Protein AF-A0A938J6S3-F1 (afdb_monomer_lite)

Sequence (293 aa):
MHPKPSPRGLTMLDIAVGSYGEVPEHPVHRSMAPRGADVAPDTVDMGYILNAKTDVWSDNVVELYEEAVARQWSATRDIPWGELQELPDDVEHAMCQLCTVLTEVEMIAADLPAKWMWRMSHDFIEAKMFLCMQIMDEARHAEVFRKRALSNGGGLLISRTAPTDVEKRILRMCMQDEARHVAYGTMHLRYAIEKDPDVAEEIHEALDHGESVLIDFGSAPDISSALAMLLPGGADDIEKKGFPLAQKLSKKQLTSYLARCERAGISRPERTTIPLDLLGIDPESIRPAGVAT

Secondary structure (DSSP, 8-state):
-----BTTBS-HHHH--GGGT---SS-S--SSPPTTSPPPTTPPP---SB-SGGGT--TTHHHHHHHHHHT---TTTTS-GGGPPP--HHHHHHHHHHHHHHHHHHHHHHHHHHHHHTTB-GGGHHHHHHHHHHHHHHHHHHHHHHHHHHHTS----SS-----TTHHHHHHHHHHHHHHHHHHHHHHHHHHHHH-TTHHHHHHHHHHHHHHHHHHHHH-HHHHHHHHHHTTTSSTTIIIIIHHHHHHHHHHHHHHHHHHHHHTT---TTT--S-HHHHT--GGGTS-TT---

Radius of gyration: 22.88 Å; chains: 1; bounding box: 63×42×70 Å

Foldseek 3Di:
DDFDADVLGGAPVSPLDDQLVDLDQFDPAQAPDARPDDDDPPGDRPQADQGGCLSQDDPCLRVLLSVLVVPDDDLVPPDPLVPDDADPLQQLLQLLQALLALLVVLVVQLVVLVVNLVNHGNSPVSSSSSNVSSNVVSVSSSVNSQCSSPSNPSHRDHHDDHADVVVVVVVVVVVVVVVVVLVRVLQSLLSSCVVPVVCLVVVVVVVQVVLVVLCCVLVPCRHQLSQLQHQVPHPPCSVPGRNVVSLVVSLVVVVVVQVSCVSSVRHCLQPHPDPVVSNVHDNVVVDPPPDDD

pLDDT: mean 81.02, std 12.66, range [35.5, 95.25]

Structure (mmCIF, N/CA/C/O backbone):
data_AF-A0A938J6S3-F1
#
_entry.id   AF-A0A938J6S3-F1
#
loop_
_atom_site.group_PDB
_atom_site.id
_atom_site.type_symbol
_atom_site.label_atom_id
_atom_site.label_alt_id
_atom_site.label_comp_id
_atom_site.label_asym_id
_atom_site.label_entity_id
_atom_site.label_seq_id
_atom_site.pdbx_PDB_ins_code
_atom_site.Cartn_x
_atom_site.Cartn_y
_atom_site.Cartn_z
_atom_site.occupancy
_atom_site.B_iso_or_equiv
_atom_site.auth_seq_id
_atom_site.auth_comp_id
_atom_site.auth_asym_id
_atom_site.auth_atom_id
_atom_site.pdbx_PDB_model_num
ATOM 1 N N . MET A 1 1 ? 9.228 -16.979 -29.818 1.00 77.56 1 MET A N 1
ATOM 2 C CA . MET A 1 1 ? 8.863 -18.286 -29.210 1.00 77.56 1 MET A CA 1
ATOM 3 C C . MET A 1 1 ? 7.348 -18.296 -29.016 1.00 77.56 1 MET A C 1
ATOM 5 O O . MET A 1 1 ? 6.796 -17.209 -28.941 1.00 77.56 1 MET A O 1
ATOM 9 N N . HIS A 1 2 ? 6.667 -19.445 -28.960 1.00 85.69 2 HIS A N 1
ATOM 10 C CA . HIS A 1 2 ? 5.233 -19.469 -28.627 1.00 85.69 2 HIS A CA 1
ATOM 11 C C . HIS A 1 2 ? 5.035 -19.683 -27.116 1.00 85.69 2 HIS A C 1
ATOM 13 O O . HIS A 1 2 ? 5.516 -20.706 -26.617 1.00 85.69 2 HIS A O 1
ATOM 19 N N . PRO A 1 3 ? 4.329 -18.774 -26.414 1.00 90.19 3 PRO A N 1
ATOM 20 C CA . PRO A 1 3 ? 3.855 -18.986 -25.046 1.00 90.19 3 PRO A CA 1
ATOM 21 C C . PRO A 1 3 ? 3.061 -20.287 -24.893 1.00 90.19 3 PRO A C 1
ATOM 23 O O . PRO A 1 3 ? 2.428 -20.757 -25.843 1.00 90.19 3 PRO A O 1
ATOM 26 N N . LYS A 1 4 ? 3.064 -20.860 -23.687 1.00 90.19 4 LYS A N 1
ATOM 27 C CA . LYS A 1 4 ? 2.279 -22.054 -23.344 1.00 90.19 4 LYS A CA 1
ATOM 28 C C . LYS A 1 4 ? 1.596 -21.845 -21.991 1.00 90.19 4 LYS A C 1
ATOM 30 O O . LYS A 1 4 ? 2.307 -21.547 -21.041 1.00 90.19 4 LYS A O 1
ATOM 35 N N . PRO A 1 5 ? 0.270 -22.037 -21.876 1.00 90.44 5 PRO A N 1
ATOM 36 C CA . PRO A 1 5 ? -0.406 -21.968 -20.586 1.00 90.44 5 PRO A CA 1
ATOM 37 C C . PRO A 1 5 ? 0.137 -23.002 -19.594 1.00 90.44 5 PRO A C 1
ATOM 39 O O . PRO A 1 5 ? 0.345 -24.169 -19.939 1.00 90.44 5 PRO A O 1
ATOM 42 N N . SER A 1 6 ? 0.309 -22.570 -18.351 1.00 87.75 6 SER A N 1
ATOM 43 C CA . SER A 1 6 ? 0.599 -23.411 -17.192 1.00 87.75 6 SER A CA 1
ATOM 44 C C . SER A 1 6 ? -0.704 -23.938 -16.550 1.00 87.75 6 SER A C 1
ATOM 46 O O . SER A 1 6 ? -1.802 -23.531 -16.940 1.00 87.75 6 SER A O 1
ATOM 48 N N . PRO A 1 7 ? -0.643 -24.791 -15.505 1.00 89.00 7 PRO A N 1
ATOM 49 C CA . PRO A 1 7 ? -1.821 -25.144 -14.704 1.00 89.00 7 PRO A CA 1
ATOM 50 C C . PRO A 1 7 ? -2.502 -23.956 -13.998 1.00 89.00 7 PRO A C 1
ATOM 52 O O . PRO A 1 7 ? -3.600 -24.124 -13.475 1.00 89.00 7 PRO A O 1
ATOM 55 N N . ARG A 1 8 ? -1.873 -22.768 -13.977 1.00 85.69 8 ARG A N 1
ATOM 56 C CA . ARG A 1 8 ? -2.456 -21.509 -13.477 1.00 85.69 8 ARG A CA 1
ATOM 57 C C . ARG A 1 8 ? -3.155 -20.687 -14.573 1.00 85.69 8 ARG A C 1
ATOM 59 O O . ARG A 1 8 ? -3.677 -19.620 -14.282 1.00 85.69 8 ARG A O 1
ATOM 66 N N . GLY A 1 9 ? -3.175 -21.171 -15.817 1.00 90.94 9 GLY A N 1
ATOM 67 C CA . GLY A 1 9 ? -3.585 -20.405 -16.996 1.00 90.94 9 GLY A CA 1
ATOM 68 C C . GLY A 1 9 ? -2.381 -19.860 -17.768 1.00 90.94 9 GLY A C 1
ATOM 69 O O . GLY A 1 9 ? -1.266 -20.356 -17.620 1.00 90.94 9 GLY A O 1
ATOM 70 N N . LEU A 1 10 ? -2.616 -18.865 -18.626 1.00 93.62 10 LEU A N 1
ATOM 71 C CA . LEU A 1 10 ? -1.563 -18.147 -19.347 1.00 93.62 10 LEU A CA 1
ATOM 72 C C . LEU A 1 10 ? -1.219 -16.870 -18.570 1.00 93.62 10 LEU A C 1
ATOM 74 O O . LEU A 1 10 ? -2.001 -15.924 -18.584 1.00 93.62 10 LEU A O 1
ATOM 78 N N . THR A 1 11 ? -0.082 -16.879 -17.881 1.00 93.44 11 THR A N 1
ATOM 79 C CA . THR A 1 11 ? 0.390 -15.780 -17.022 1.00 93.44 11 THR A CA 1
ATOM 80 C C . THR A 1 11 ? 1.254 -14.774 -17.788 1.00 93.44 11 THR A C 1
ATOM 82 O O . THR A 1 11 ? 1.757 -15.070 -18.876 1.00 93.44 11 THR A O 1
ATOM 85 N N . MET A 1 12 ? 1.501 -13.606 -17.190 1.00 92.88 12 MET A N 1
ATOM 86 C CA . MET A 1 12 ? 2.478 -12.616 -17.661 1.00 92.88 12 MET A CA 1
ATOM 87 C C . MET A 1 12 ? 3.881 -13.226 -17.829 1.00 92.88 12 MET A C 1
ATOM 89 O O . MET A 1 12 ? 4.576 -12.923 -18.798 1.00 92.88 12 MET A O 1
ATOM 93 N N . LEU A 1 13 ? 4.268 -14.154 -16.945 1.00 89.88 13 LEU A N 1
ATOM 94 C CA . LEU A 1 13 ? 5.519 -14.916 -17.051 1.00 89.88 13 LEU A CA 1
ATOM 95 C C . LEU A 1 13 ? 5.523 -15.877 -18.253 1.00 89.88 13 LEU A C 1
ATOM 97 O O . LEU A 1 13 ? 6.537 -15.995 -18.936 1.00 89.88 13 LEU A O 1
ATOM 101 N N . ASP A 1 14 ? 4.398 -16.535 -18.557 1.00 93.06 14 ASP A N 1
ATOM 102 C CA . ASP A 1 14 ? 4.304 -17.462 -19.698 1.00 93.06 14 ASP A CA 1
ATOM 103 C C . ASP A 1 14 ? 4.420 -16.734 -21.057 1.00 93.06 14 ASP A C 1
ATOM 105 O O . ASP A 1 14 ? 4.846 -17.343 -22.045 1.00 93.06 14 ASP A O 1
ATOM 109 N N . ILE A 1 15 ? 4.053 -15.444 -21.123 1.00 92.75 15 ILE A N 1
ATOM 110 C CA . ILE A 1 15 ? 4.168 -14.606 -22.333 1.00 92.75 15 ILE A CA 1
ATOM 111 C C . ILE A 1 15 ? 5.477 -13.806 -22.434 1.00 92.75 15 ILE A C 1
ATOM 113 O O . ILE A 1 15 ? 5.754 -13.265 -23.505 1.00 92.75 15 ILE A O 1
ATOM 117 N N . ALA A 1 16 ? 6.300 -13.757 -21.381 1.00 91.06 16 ALA A N 1
ATOM 118 C CA . ALA A 1 16 ? 7.567 -13.018 -21.316 1.00 91.06 16 ALA A CA 1
ATOM 119 C C . ALA A 1 16 ? 8.695 -13.671 -22.152 1.00 91.06 16 ALA A C 1
ATOM 121 O O . ALA A 1 16 ? 9.737 -14.070 -21.634 1.00 91.06 16 ALA A O 1
ATOM 122 N N . VAL A 1 17 ? 8.490 -13.814 -23.468 1.00 89.75 17 VAL A N 1
ATOM 123 C CA . VAL A 1 17 ? 9.385 -14.556 -24.373 1.00 89.75 17 VAL A CA 1
ATOM 124 C C . VAL A 1 17 ? 9.836 -13.742 -25.590 1.00 89.75 17 VAL A C 1
ATOM 126 O O . VAL A 1 17 ? 9.035 -13.132 -26.293 1.00 89.75 17 VAL A O 1
ATOM 129 N N . GLY A 1 18 ? 11.135 -13.804 -25.902 1.00 88.69 18 GLY A N 1
ATOM 130 C CA . GLY A 1 18 ? 11.749 -12.971 -26.945 1.00 88.69 18 GLY A CA 1
ATOM 131 C C . GLY A 1 18 ? 11.827 -11.498 -26.529 1.00 88.69 18 GLY A C 1
ATOM 132 O O . GLY A 1 18 ? 11.809 -11.199 -25.339 1.00 88.69 18 GLY A O 1
ATOM 133 N N . SER A 1 19 ? 11.852 -10.585 -27.502 1.00 85.69 19 SER A N 1
ATOM 134 C CA . SER A 1 19 ? 12.008 -9.136 -27.279 1.00 85.69 19 SER A CA 1
ATOM 135 C C . SER A 1 19 ? 10.952 -8.502 -26.363 1.00 85.69 19 SER A C 1
ATOM 137 O O . SER A 1 19 ? 11.224 -7.476 -25.753 1.00 85.69 19 SER A O 1
ATOM 139 N N . TYR A 1 20 ? 9.767 -9.104 -26.215 1.00 89.38 20 TYR A N 1
ATOM 140 C CA . TYR A 1 20 ? 8.777 -8.657 -25.228 1.00 89.38 20 TYR A CA 1
ATOM 141 C C . TYR A 1 20 ? 9.210 -8.946 -23.775 1.00 89.38 20 TYR A C 1
ATOM 143 O O . TYR A 1 20 ? 8.897 -8.170 -22.874 1.00 89.38 20 TYR A O 1
ATOM 151 N N . GLY A 1 21 ? 9.927 -10.048 -23.529 1.00 90.19 21 GLY A N 1
ATOM 152 C CA . GLY A 1 21 ? 10.429 -10.418 -22.198 1.00 90.19 21 GLY A CA 1
ATOM 153 C C . GLY A 1 21 ? 11.693 -9.661 -21.773 1.00 90.19 21 GLY A C 1
ATOM 154 O O . GLY A 1 21 ? 12.041 -9.656 -20.596 1.00 90.19 21 GLY A O 1
ATOM 155 N N . GLU A 1 22 ? 12.377 -9.004 -22.710 1.00 90.12 22 GLU A N 1
ATOM 156 C CA . GLU A 1 22 ? 13.579 -8.214 -22.440 1.00 90.12 22 GLU A CA 1
ATOM 157 C C . GLU A 1 22 ? 13.188 -6.809 -21.950 1.00 90.12 22 GLU A C 1
ATOM 159 O O . GLU A 1 22 ? 12.947 -5.896 -22.736 1.00 90.12 22 GLU A O 1
ATOM 164 N N . VAL A 1 23 ? 13.099 -6.639 -20.626 1.00 93.56 23 VAL A N 1
ATOM 165 C CA . VAL A 1 23 ? 12.811 -5.342 -19.986 1.00 93.56 23 VAL A CA 1
ATOM 166 C C . VAL A 1 23 ? 14.058 -4.443 -20.064 1.00 93.56 23 VAL A C 1
ATOM 168 O O . VAL A 1 23 ? 15.049 -4.758 -19.390 1.00 93.56 23 VAL A O 1
ATOM 171 N N . PRO A 1 24 ? 14.045 -3.344 -20.846 1.00 93.25 24 PRO A N 1
ATOM 172 C CA . PRO A 1 24 ? 15.234 -2.529 -21.095 1.00 93.25 24 PRO A CA 1
ATOM 173 C C . PRO A 1 24 ? 15.658 -1.744 -19.850 1.00 93.25 24 PRO A C 1
ATOM 175 O O . PRO A 1 24 ? 14.815 -1.209 -19.134 1.00 93.25 24 PRO A O 1
ATOM 178 N N . GLU A 1 25 ? 16.968 -1.606 -19.623 1.00 94.56 25 GLU A N 1
ATOM 179 C CA . GLU A 1 25 ? 17.494 -0.760 -18.536 1.00 94.56 25 GLU A CA 1
ATOM 180 C C . GLU A 1 25 ? 17.144 0.726 -18.750 1.00 94.56 25 GLU A C 1
ATOM 182 O O . GLU A 1 25 ? 16.801 1.425 -17.799 1.00 94.56 25 GLU A O 1
ATOM 187 N N . HIS A 1 26 ? 17.154 1.189 -20.008 1.00 94.12 26 HIS A N 1
ATOM 188 C CA . HIS A 1 26 ? 16.776 2.549 -20.406 1.00 94.12 26 HIS A CA 1
ATOM 189 C C . HIS A 1 26 ? 15.874 2.527 -21.660 1.00 94.12 26 HIS A C 1
ATOM 191 O O . HIS A 1 26 ? 16.378 2.396 -22.779 1.00 94.12 26 HIS A O 1
ATOM 197 N N . PRO A 1 27 ? 14.542 2.641 -21.500 1.00 91.25 27 PRO A N 1
ATOM 198 C CA . PRO A 1 27 ? 13.577 2.857 -22.580 1.00 91.25 27 PRO A CA 1
ATOM 199 C C . PRO A 1 27 ? 13.957 3.977 -23.558 1.00 91.25 27 PRO A C 1
ATOM 201 O O . PRO A 1 27 ? 14.051 5.147 -23.179 1.00 91.25 27 PRO A O 1
ATOM 204 N N . VAL A 1 28 ? 14.114 3.628 -24.839 1.00 86.94 28 VAL A N 1
ATOM 205 C CA . VAL A 1 28 ? 14.477 4.573 -25.916 1.00 86.94 28 VAL A CA 1
ATOM 206 C C . VAL A 1 28 ? 13.270 5.387 -26.398 1.00 86.94 28 VAL A C 1
ATOM 208 O O . VAL A 1 28 ? 13.405 6.563 -26.727 1.00 86.94 28 VAL A O 1
ATOM 211 N N . HIS A 1 29 ? 12.076 4.784 -26.429 1.00 85.50 29 HIS A N 1
ATOM 212 C CA . HIS A 1 29 ? 10.866 5.401 -26.977 1.00 85.50 29 HIS A CA 1
ATOM 213 C C . HIS A 1 29 ? 9.851 5.717 -25.879 1.00 85.50 29 HIS A C 1
ATOM 215 O O . HIS A 1 29 ? 8.995 4.900 -25.544 1.00 85.50 29 HIS A O 1
ATOM 221 N N . ARG A 1 30 ? 9.900 6.947 -25.357 1.00 87.62 30 ARG A N 1
ATOM 222 C CA . ARG A 1 30 ? 8.985 7.459 -24.324 1.00 87.62 30 ARG A CA 1
ATOM 223 C C . ARG A 1 30 ? 7.571 7.710 -24.863 1.00 87.62 30 ARG A C 1
ATOM 225 O O . ARG A 1 30 ? 7.110 8.842 -24.920 1.00 87.62 30 ARG A O 1
ATOM 232 N N . SER A 1 31 ? 6.872 6.662 -25.286 1.00 87.69 31 SER A N 1
ATOM 233 C CA . SER A 1 31 ? 5.593 6.757 -26.002 1.00 87.69 31 SER A CA 1
ATOM 234 C C . SER A 1 31 ? 4.459 5.963 -25.336 1.00 87.69 31 SER A C 1
ATOM 236 O O . SER A 1 31 ? 4.637 5.313 -24.306 1.00 87.69 31 SER A O 1
ATOM 238 N N . MET A 1 32 ? 3.254 6.031 -25.906 1.00 87.38 32 MET A N 1
ATOM 239 C CA . MET A 1 32 ? 2.134 5.151 -25.535 1.00 87.38 32 MET A CA 1
ATOM 240 C C . MET A 1 32 ? 2.244 3.738 -26.148 1.00 87.38 32 MET A C 1
ATOM 242 O O . MET A 1 32 ? 1.331 2.934 -25.965 1.00 87.38 32 MET A O 1
ATOM 246 N N . ALA A 1 33 ? 3.305 3.427 -26.905 1.00 89.00 33 ALA A N 1
ATOM 247 C CA . ALA A 1 33 ? 3.480 2.107 -27.505 1.00 89.00 33 ALA A CA 1
ATOM 248 C C . ALA A 1 33 ? 3.721 1.027 -26.425 1.00 89.00 33 ALA A C 1
ATOM 250 O O . ALA A 1 33 ? 4.437 1.291 -25.456 1.00 89.00 33 ALA A O 1
ATOM 251 N N . PRO A 1 34 ? 3.160 -0.189 -26.569 1.00 89.50 34 PRO A N 1
ATOM 252 C CA . PRO A 1 34 ? 3.496 -1.316 -25.700 1.00 89.50 34 PRO A CA 1
ATOM 253 C C . PRO A 1 34 ? 4.944 -1.777 -25.912 1.00 89.50 34 PRO A C 1
ATOM 255 O O . PRO A 1 34 ? 5.439 -1.735 -27.043 1.00 89.50 34 PRO A O 1
ATOM 258 N N . ARG A 1 35 ? 5.590 -2.310 -24.863 1.00 91.31 35 ARG A N 1
ATOM 259 C CA . ARG A 1 35 ? 6.914 -2.943 -24.991 1.00 91.31 35 ARG A CA 1
ATOM 260 C C . ARG A 1 35 ? 6.902 -4.007 -26.089 1.00 91.31 35 ARG A C 1
ATOM 262 O O . ARG A 1 35 ? 5.988 -4.828 -26.153 1.00 91.31 35 ARG A O 1
ATOM 269 N N . GLY A 1 36 ? 7.925 -4.009 -26.940 1.00 88.56 36 GLY A N 1
ATOM 270 C CA . GLY A 1 36 ? 8.075 -4.989 -28.021 1.00 88.56 36 GLY A CA 1
ATOM 271 C C . GLY A 1 36 ? 7.153 -4.792 -29.235 1.00 88.56 36 GLY A C 1
ATOM 272 O O . GLY A 1 36 ? 7.134 -5.665 -30.100 1.00 88.56 36 GLY A O 1
ATOM 273 N N . ALA A 1 37 ? 6.409 -3.684 -29.323 1.00 90.25 37 ALA A N 1
ATOM 274 C CA . ALA A 1 37 ? 5.714 -3.279 -30.547 1.00 90.25 37 ALA A CA 1
ATOM 275 C C . ALA A 1 37 ? 6.652 -2.533 -31.518 1.00 90.25 37 ALA A C 1
ATOM 277 O O . ALA A 1 37 ? 7.597 -1.867 -31.094 1.00 90.25 37 ALA A O 1
ATOM 278 N N . ASP A 1 38 ? 6.355 -2.587 -32.820 1.00 90.00 38 ASP A N 1
ATOM 279 C CA . ASP A 1 38 ? 7.028 -1.755 -33.824 1.00 90.00 38 ASP A CA 1
ATOM 280 C C . ASP A 1 38 ? 6.627 -0.277 -33.641 1.00 90.00 38 ASP A C 1
ATOM 282 O O . ASP A 1 38 ? 5.456 0.085 -33.785 1.00 90.00 38 ASP A O 1
ATOM 286 N N . VAL A 1 39 ? 7.597 0.587 -33.324 1.00 88.31 39 VAL A N 1
ATOM 287 C CA . VAL A 1 39 ? 7.379 2.027 -33.099 1.00 88.31 39 VAL A CA 1
ATOM 288 C C . VAL A 1 39 ? 7.636 2.808 -34.391 1.00 88.31 39 VAL A C 1
ATOM 290 O O . VAL A 1 39 ? 8.695 2.681 -35.005 1.00 88.31 39 VAL A O 1
ATOM 293 N N . ALA A 1 40 ? 6.682 3.645 -34.809 1.00 89.88 40 ALA A N 1
ATOM 294 C CA . ALA A 1 40 ? 6.835 4.473 -36.005 1.00 89.88 40 ALA A CA 1
ATOM 295 C C . ALA A 1 40 ? 7.859 5.611 -35.768 1.00 89.88 40 ALA A C 1
ATOM 297 O O . ALA A 1 40 ? 7.836 6.207 -34.687 1.00 89.88 40 ALA A O 1
ATOM 298 N N . PRO A 1 41 ? 8.736 5.965 -36.733 1.00 87.31 41 PRO A N 1
ATOM 299 C CA . PRO A 1 41 ? 9.787 6.975 -36.525 1.00 87.31 41 PRO A CA 1
ATOM 300 C C . PRO A 1 41 ? 9.296 8.394 -36.191 1.00 87.31 41 PRO A C 1
ATOM 302 O O . PRO A 1 41 ? 10.072 9.204 -35.694 1.00 87.31 41 PRO A O 1
ATOM 305 N N . ASP A 1 42 ? 8.030 8.699 -36.473 1.00 89.00 42 ASP A N 1
ATOM 306 C CA . ASP A 1 42 ? 7.333 9.954 -36.176 1.00 89.00 42 ASP A CA 1
ATOM 307 C C . ASP A 1 42 ? 6.514 9.911 -34.867 1.00 89.00 42 ASP A C 1
ATOM 309 O O . ASP A 1 42 ? 5.793 10.859 -34.549 1.00 89.00 42 ASP A O 1
ATOM 313 N N . THR A 1 43 ? 6.635 8.836 -34.077 1.00 87.94 43 THR A N 1
ATOM 314 C CA . THR A 1 43 ? 5.955 8.701 -32.778 1.00 87.94 43 THR A CA 1
ATOM 315 C C . THR A 1 43 ? 6.411 9.788 -31.801 1.00 87.94 43 THR A C 1
ATOM 317 O O . THR A 1 43 ? 7.598 9.940 -31.517 1.00 87.94 43 THR A O 1
ATOM 320 N N . VAL A 1 44 ? 5.445 10.521 -31.247 1.00 87.75 44 VAL A N 1
ATOM 321 C CA . VAL A 1 44 ? 5.673 11.639 -30.319 1.00 87.75 44 VAL A CA 1
ATOM 322 C C . VAL A 1 44 ? 6.208 11.144 -28.967 1.00 87.75 44 VAL A C 1
ATOM 324 O O . VAL A 1 44 ? 5.685 10.188 -28.389 1.00 87.75 44 VAL A O 1
ATOM 327 N N . ASP A 1 45 ? 7.223 11.837 -28.445 1.00 88.69 45 ASP A N 1
ATOM 328 C CA . ASP A 1 45 ? 7.710 11.684 -27.070 1.00 88.69 45 ASP A CA 1
ATOM 329 C C . ASP A 1 45 ? 6.698 12.301 -26.085 1.00 88.69 45 ASP A C 1
ATOM 331 O O . ASP A 1 45 ? 6.372 13.486 -26.157 1.00 88.69 45 ASP A O 1
ATOM 335 N N . MET A 1 46 ? 6.191 11.474 -25.172 1.00 88.44 46 MET A N 1
ATOM 336 C CA . MET A 1 46 ? 5.178 11.809 -24.167 1.00 88.44 46 MET A CA 1
ATOM 337 C C . MET A 1 46 ? 5.770 12.412 -22.882 1.00 88.44 46 MET A C 1
ATOM 339 O O . MET A 1 46 ? 5.021 12.784 -21.981 1.00 88.44 46 MET A O 1
ATOM 343 N N . GLY A 1 47 ? 7.098 12.512 -22.773 1.00 87.38 47 GLY A N 1
ATOM 344 C CA . GLY A 1 47 ? 7.782 13.209 -21.685 1.00 87.38 47 GLY A CA 1
ATOM 345 C C . GLY A 1 47 ? 7.879 12.444 -20.363 1.00 87.38 47 GLY A C 1
ATOM 346 O O . GLY A 1 47 ? 7.971 13.084 -19.316 1.00 87.38 47 GLY A O 1
ATOM 347 N N . TYR A 1 48 ? 7.867 11.104 -20.372 1.00 90.38 48 TYR A N 1
ATOM 348 C CA . TYR A 1 48 ? 8.057 10.314 -19.144 1.00 90.38 48 TYR A CA 1
ATOM 349 C C . TYR A 1 48 ? 9.388 10.640 -18.460 1.00 90.38 48 TYR A C 1
ATOM 351 O O . TYR A 1 48 ? 10.418 10.805 -19.124 1.00 90.38 48 TYR A O 1
ATOM 359 N N . ILE A 1 49 ? 9.350 10.721 -17.128 1.00 90.00 49 ILE A N 1
ATOM 360 C CA . ILE A 1 49 ? 10.505 11.083 -16.294 1.00 90.00 49 ILE A CA 1
ATOM 361 C C . ILE A 1 49 ? 11.015 9.917 -15.443 1.00 90.00 49 ILE A C 1
ATOM 363 O O . ILE A 1 49 ? 12.186 9.919 -15.097 1.00 90.00 49 ILE A O 1
ATOM 367 N N . LEU A 1 50 ? 10.176 8.910 -15.165 1.00 91.12 50 LEU A N 1
ATOM 368 C CA . LEU A 1 50 ? 10.613 7.627 -14.607 1.00 91.12 50 LEU A CA 1
ATOM 369 C C . LEU A 1 50 ? 10.887 6.695 -15.797 1.00 91.12 50 LEU A C 1
ATOM 371 O O . LEU A 1 50 ? 9.969 6.090 -16.368 1.00 91.12 50 LEU A O 1
ATOM 375 N N . ASN A 1 51 ? 12.135 6.718 -16.263 1.00 93.12 51 ASN A N 1
ATOM 376 C CA . ASN A 1 51 ? 12.552 6.200 -17.569 1.00 93.12 51 ASN A CA 1
ATOM 377 C C . ASN A 1 51 ? 13.924 5.498 -17.536 1.00 93.12 51 ASN A C 1
ATOM 379 O O . ASN A 1 51 ? 14.561 5.310 -18.573 1.00 93.12 51 ASN A O 1
ATOM 383 N N . ALA A 1 52 ? 14.367 5.067 -16.362 1.00 93.69 52 ALA A N 1
ATOM 384 C CA . ALA A 1 52 ? 15.316 3.982 -16.201 1.00 93.69 52 ALA A CA 1
ATOM 385 C C . ALA A 1 52 ? 14.701 2.887 -15.316 1.00 93.69 52 ALA A C 1
ATOM 387 O O . ALA A 1 52 ? 13.776 3.110 -14.535 1.00 93.69 52 ALA A O 1
ATOM 388 N N . LYS A 1 53 ? 15.174 1.655 -15.485 1.00 93.38 53 LYS A N 1
ATOM 389 C CA . LYS A 1 53 ? 14.642 0.470 -14.795 1.00 93.38 53 LYS A CA 1
ATOM 390 C C . LYS A 1 53 ? 14.972 0.486 -13.301 1.00 93.38 53 LYS A C 1
ATOM 392 O O . LYS A 1 53 ? 14.182 0.011 -12.492 1.00 93.38 53 LYS A O 1
ATOM 397 N N . THR A 1 54 ? 16.090 1.118 -12.944 1.00 92.75 54 THR A N 1
ATOM 398 C CA . THR A 1 54 ? 16.453 1.541 -11.581 1.00 92.75 54 THR A CA 1
ATOM 399 C C . THR A 1 54 ? 15.311 2.232 -10.843 1.00 92.75 54 THR A C 1
ATOM 401 O O . THR A 1 54 ? 15.107 1.970 -9.663 1.00 92.75 54 THR A O 1
ATOM 404 N N . ASP A 1 55 ? 14.541 3.064 -11.545 1.00 88.69 55 ASP A N 1
ATOM 405 C CA . ASP A 1 55 ? 13.577 3.996 -10.956 1.00 88.69 55 ASP A CA 1
ATOM 406 C C . ASP A 1 55 ? 12.302 3.293 -10.460 1.00 88.69 55 ASP A C 1
ATOM 408 O O . ASP A 1 55 ? 11.566 3.853 -9.650 1.00 88.69 55 ASP A O 1
ATOM 412 N N . VAL A 1 56 ? 11.983 2.105 -10.998 1.00 90.00 56 VAL A N 1
ATOM 413 C CA . VAL A 1 56 ? 10.637 1.501 -10.881 1.00 90.00 56 VAL A CA 1
ATOM 414 C C . VAL A 1 56 ? 10.584 -0.032 -10.872 1.00 90.00 56 VAL A C 1
ATOM 416 O O . VAL A 1 56 ? 9.491 -0.591 -10.779 1.00 90.00 56 VAL A O 1
ATOM 419 N N . TRP A 1 57 ? 11.706 -0.741 -11.034 1.00 92.75 57 TRP A N 1
ATOM 420 C CA . TRP A 1 57 ? 11.693 -2.200 -11.185 1.00 92.75 57 TRP A CA 1
ATOM 421 C C . TRP A 1 57 ? 11.976 -2.959 -9.883 1.00 92.75 57 TRP A C 1
ATOM 423 O O . TRP A 1 57 ? 12.690 -2.493 -8.995 1.00 92.75 57 TRP A O 1
ATOM 433 N N . SER A 1 58 ? 11.448 -4.181 -9.804 1.00 90.31 58 SER A N 1
ATOM 434 C CA . SER A 1 58 ? 11.828 -5.185 -8.812 1.00 90.31 58 SER A CA 1
ATOM 435 C C . SER A 1 58 ? 11.676 -6.578 -9.422 1.00 90.31 58 SER A C 1
ATOM 437 O O . SER A 1 58 ? 10.707 -6.839 -10.134 1.00 90.31 58 SER A O 1
ATOM 439 N N . ASP A 1 59 ? 12.626 -7.476 -9.161 1.00 89.69 59 ASP A N 1
ATOM 440 C CA . ASP A 1 59 ? 12.754 -8.743 -9.899 1.00 89.69 59 ASP A CA 1
ATOM 441 C C . ASP A 1 59 ? 11.564 -9.703 -9.738 1.00 89.69 59 ASP A C 1
ATOM 443 O O . ASP A 1 59 ? 11.372 -10.569 -10.584 1.00 89.69 59 ASP A O 1
ATOM 447 N N . ASN A 1 60 ? 10.750 -9.538 -8.689 1.00 92.88 60 ASN A N 1
ATOM 448 C CA . ASN A 1 60 ? 9.551 -10.340 -8.422 1.00 92.88 60 ASN A CA 1
ATOM 449 C C . ASN A 1 60 ? 8.226 -9.595 -8.687 1.00 92.88 60 ASN A C 1
ATOM 451 O O . ASN A 1 60 ? 7.169 -10.036 -8.228 1.00 92.88 60 ASN A O 1
ATOM 455 N N . VAL A 1 61 ? 8.253 -8.448 -9.380 1.00 94.75 61 VAL A N 1
ATOM 456 C CA . VAL A 1 61 ? 7.053 -7.619 -9.613 1.00 94.75 61 VAL A CA 1
ATOM 457 C C . VAL A 1 61 ? 5.962 -8.360 -10.399 1.00 94.75 61 VAL A C 1
ATOM 459 O O . VAL A 1 61 ? 4.772 -8.130 -10.185 1.00 94.75 61 VAL A O 1
ATOM 462 N N . VAL A 1 62 ? 6.356 -9.304 -11.260 1.00 93.88 62 VAL A N 1
ATOM 463 C CA . VAL A 1 62 ? 5.436 -10.104 -12.080 1.00 93.88 62 VAL A CA 1
ATOM 464 C C . VAL A 1 62 ? 4.720 -11.156 -11.229 1.00 93.88 62 VAL A C 1
ATOM 466 O O . VAL A 1 62 ? 3.500 -11.285 -11.299 1.00 93.88 62 VAL A O 1
ATOM 469 N N . GLU A 1 63 ? 5.449 -11.864 -10.364 1.00 93.12 63 GLU A N 1
ATOM 470 C CA . GLU A 1 63 ? 4.892 -12.797 -9.383 1.00 93.12 63 GLU A CA 1
ATOM 471 C C . GLU A 1 63 ? 3.967 -12.094 -8.386 1.00 93.12 63 GLU A C 1
ATOM 473 O O . GLU A 1 63 ? 2.908 -12.630 -8.060 1.00 93.12 63 GLU A O 1
ATOM 478 N N . LEU A 1 64 ? 4.341 -10.895 -7.925 1.00 94.19 64 LEU A N 1
ATOM 479 C CA . LEU A 1 64 ? 3.517 -10.082 -7.029 1.00 94.19 64 LEU A CA 1
ATOM 480 C C . LEU A 1 64 ? 2.204 -9.646 -7.696 1.00 94.19 64 LEU A C 1
ATOM 482 O O . LEU A 1 64 ? 1.156 -9.699 -7.053 1.00 94.19 64 LEU A O 1
ATOM 486 N N . TYR A 1 65 ? 2.236 -9.272 -8.980 1.00 95.00 65 TYR A N 1
ATOM 487 C CA . TYR A 1 65 ? 1.031 -8.979 -9.760 1.00 95.00 65 TYR A CA 1
ATOM 488 C C . TYR A 1 65 ? 0.123 -10.211 -9.913 1.00 95.00 65 TYR A C 1
ATOM 490 O O . TYR A 1 65 ? -1.067 -10.142 -9.602 1.00 95.00 65 TYR A O 1
ATOM 498 N N . GLU A 1 66 ? 0.677 -11.352 -10.334 1.00 93.88 66 GLU A N 1
ATOM 499 C CA . GLU A 1 66 ? -0.071 -12.610 -10.489 1.00 93.88 66 GLU A CA 1
ATOM 500 C C . GLU A 1 66 ? -0.684 -13.079 -9.153 1.00 93.88 66 GLU A C 1
ATOM 502 O O . GLU A 1 66 ? -1.832 -13.524 -9.112 1.00 93.88 66 GLU A O 1
ATOM 507 N N . GLU A 1 67 ? 0.040 -12.934 -8.036 1.00 92.25 67 GLU A N 1
ATOM 508 C CA . GLU A 1 67 ? -0.472 -13.225 -6.692 1.00 92.25 67 GLU A CA 1
ATOM 509 C C . GLU A 1 67 ? -1.608 -12.273 -6.283 1.00 92.25 67 GLU A C 1
ATOM 511 O O . GLU A 1 67 ? -2.631 -12.735 -5.767 1.00 92.25 67 GLU A O 1
ATOM 516 N N . ALA A 1 68 ? -1.463 -10.969 -6.545 1.00 91.25 68 ALA A N 1
ATOM 517 C CA . ALA A 1 68 ? -2.476 -9.962 -6.229 1.00 91.25 68 ALA A CA 1
ATOM 518 C C . ALA A 1 68 ? -3.775 -10.171 -7.024 1.00 91.25 68 ALA A C 1
ATOM 520 O O . ALA A 1 68 ? -4.863 -10.035 -6.462 1.00 91.25 68 ALA A O 1
ATOM 521 N N . VAL A 1 69 ? -3.687 -10.550 -8.306 1.00 92.00 69 VAL A N 1
ATOM 522 C CA . VAL A 1 69 ? -4.857 -10.892 -9.138 1.00 92.00 69 VAL A CA 1
ATOM 523 C C . VAL A 1 69 ? -5.506 -12.196 -8.668 1.00 92.00 69 VAL A C 1
ATOM 525 O O . VAL A 1 69 ? -6.727 -12.260 -8.520 1.00 92.00 69 VAL A O 1
ATOM 528 N N . ALA A 1 70 ? -4.712 -13.233 -8.386 1.00 90.38 70 ALA A N 1
ATOM 529 C CA . ALA A 1 70 ? -5.226 -14.546 -7.995 1.00 90.38 70 ALA A CA 1
ATOM 530 C C . ALA A 1 70 ? -5.887 -14.580 -6.602 1.00 90.38 70 ALA A C 1
ATOM 532 O O . ALA A 1 70 ? -6.648 -15.506 -6.318 1.00 90.38 70 ALA A O 1
ATOM 533 N N . ARG A 1 71 ? -5.608 -13.600 -5.728 1.00 90.00 71 ARG A N 1
ATOM 534 C CA . ARG A 1 71 ? -6.159 -13.509 -4.359 1.00 90.00 71 ARG A CA 1
ATOM 535 C C . ARG A 1 71 ? -7.176 -12.380 -4.159 1.00 90.00 71 ARG A C 1
ATOM 537 O O . ARG A 1 71 ? -7.432 -11.975 -3.025 1.00 90.00 71 ARG A O 1
ATOM 544 N N . GLN A 1 72 ? -7.771 -11.885 -5.241 1.00 88.50 72 GLN A N 1
ATOM 545 C CA . GLN A 1 72 ? -8.804 -10.853 -5.170 1.00 88.50 72 GLN A CA 1
ATOM 546 C C . GLN A 1 72 ? -10.040 -11.285 -4.371 1.00 88.50 72 GLN A C 1
ATOM 548 O O . GLN A 1 72 ? -10.515 -12.415 -4.481 1.00 88.50 72 GLN A O 1
ATOM 553 N N . TRP A 1 73 ? -10.579 -10.342 -3.597 1.00 91.00 73 TRP A N 1
ATOM 554 C CA . TRP A 1 73 ? -11.728 -10.535 -2.711 1.00 91.00 73 TRP A CA 1
ATOM 555 C C . TRP A 1 73 ? -12.656 -9.311 -2.721 1.00 91.00 73 TRP A C 1
ATOM 557 O O . TRP A 1 73 ? -12.340 -8.251 -3.262 1.00 91.00 73 TRP A O 1
ATOM 567 N N . SER A 1 74 ? -13.852 -9.468 -2.160 1.00 90.94 74 SER A N 1
ATOM 568 C CA . SER A 1 74 ? -14.973 -8.547 -2.306 1.00 90.94 74 SER A CA 1
ATOM 569 C C . SER A 1 74 ? -15.476 -8.046 -0.955 1.00 90.94 74 SER A C 1
ATOM 571 O O . SER A 1 74 ? -16.177 -8.754 -0.230 1.00 90.94 74 SER A O 1
ATOM 573 N N . ALA A 1 75 ? -15.237 -6.761 -0.685 1.00 86.62 75 ALA A N 1
ATOM 574 C CA . ALA A 1 75 ? -15.714 -6.020 0.487 1.00 86.62 75 ALA A CA 1
ATOM 575 C C . ALA A 1 75 ? -17.231 -6.102 0.754 1.00 86.62 75 ALA A C 1
ATOM 577 O O . ALA A 1 75 ? -17.694 -5.705 1.819 1.00 86.62 75 ALA A O 1
ATOM 578 N N . THR A 1 76 ? -18.034 -6.536 -0.221 1.00 89.88 76 THR A N 1
ATOM 579 C CA . THR A 1 76 ? -19.497 -6.683 -0.106 1.00 89.88 76 THR A CA 1
ATOM 580 C C . THR A 1 76 ? -19.939 -8.127 0.122 1.00 89.88 76 THR A C 1
ATOM 582 O O . THR A 1 76 ? -20.998 -8.335 0.703 1.00 89.88 76 THR A O 1
ATOM 585 N N . ARG A 1 77 ? -19.175 -9.117 -0.359 1.00 91.50 77 ARG A N 1
ATOM 586 C CA . ARG A 1 77 ? -19.623 -10.522 -0.447 1.00 91.50 77 ARG A CA 1
ATOM 587 C C . ARG A 1 77 ? -18.857 -11.470 0.467 1.00 91.50 77 ARG A C 1
ATOM 589 O O . ARG A 1 77 ? -19.453 -12.420 0.958 1.00 91.50 77 ARG A O 1
ATOM 596 N N . ASP A 1 78 ? -17.578 -11.189 0.710 1.00 88.81 78 ASP A N 1
ATOM 597 C CA . ASP A 1 78 ? -16.678 -12.106 1.420 1.00 88.81 78 ASP A CA 1
ATOM 598 C C . ASP A 1 78 ? -16.477 -11.705 2.896 1.00 88.81 78 ASP A C 1
ATOM 600 O O . ASP A 1 78 ? -15.886 -12.449 3.676 1.00 88.81 78 ASP A O 1
ATOM 604 N N . ILE A 1 79 ? -17.018 -10.547 3.300 1.00 85.25 79 ILE A N 1
ATOM 605 C CA . ILE A 1 79 ? -17.217 -10.166 4.705 1.00 85.25 79 ILE A CA 1
ATOM 606 C C . ILE A 1 79 ? -18.664 -10.520 5.096 1.00 85.25 79 ILE A C 1
ATOM 608 O O . ILE A 1 79 ? -19.592 -10.042 4.435 1.00 85.25 79 ILE A O 1
ATOM 612 N N . PRO A 1 80 ? -18.893 -11.297 6.174 1.00 89.62 80 PRO A N 1
ATOM 613 C CA . PRO A 1 80 ? -20.230 -11.683 6.620 1.00 89.62 80 PRO A CA 1
ATOM 614 C C . PRO A 1 80 ? -20.913 -10.536 7.386 1.00 89.62 80 PRO A C 1
ATOM 616 O O . PRO A 1 80 ? -21.099 -10.590 8.597 1.00 89.62 80 PRO A O 1
ATOM 619 N N . TRP A 1 81 ? -21.307 -9.471 6.682 1.00 87.25 81 TRP A N 1
ATOM 620 C CA . TRP A 1 81 ? -21.927 -8.284 7.294 1.00 87.25 81 TRP A CA 1
ATOM 621 C C . TRP A 1 81 ? -23.209 -8.584 8.092 1.00 87.25 81 TRP A C 1
ATOM 623 O O . TRP A 1 81 ? -23.519 -7.854 9.025 1.00 87.25 81 TRP A O 1
ATOM 633 N N . GLY A 1 82 ? -23.928 -9.665 7.766 1.00 86.31 82 GLY A N 1
ATOM 634 C CA . GLY A 1 82 ? -25.101 -10.132 8.522 1.00 86.31 82 GLY A CA 1
ATOM 635 C C . GLY A 1 82 ? -24.784 -10.849 9.844 1.00 86.31 82 GLY A C 1
ATOM 636 O O . GLY A 1 82 ? -25.708 -11.170 10.582 1.00 86.31 82 GLY A O 1
ATOM 637 N N . GLU A 1 83 ? -23.507 -11.103 10.140 1.00 90.00 83 GLU A N 1
ATOM 638 C CA . GLU A 1 83 ? -23.023 -11.638 11.423 1.00 90.00 83 GLU A CA 1
ATOM 639 C C . GLU A 1 83 ? -22.417 -10.537 12.318 1.00 90.00 83 GLU A C 1
ATOM 641 O O . GLU A 1 83 ? -21.962 -10.820 13.428 1.00 90.00 83 GLU A O 1
ATOM 646 N N . LEU A 1 84 ? -22.404 -9.278 11.856 1.00 85.31 84 LEU A N 1
ATOM 647 C CA . LEU A 1 84 ? -21.933 -8.146 12.649 1.00 85.31 84 LEU A CA 1
ATOM 648 C C . LEU A 1 84 ? -22.871 -7.907 13.841 1.00 85.31 84 LEU A C 1
ATOM 650 O O . LEU A 1 84 ? -24.086 -7.811 13.687 1.00 85.31 84 LEU A O 1
ATOM 654 N N . GLN A 1 85 ? -22.282 -7.806 15.029 1.00 85.88 85 GLN A N 1
ATOM 655 C CA . GLN A 1 85 ? -22.989 -7.542 16.278 1.00 85.88 85 GLN A CA 1
ATOM 656 C C . GLN A 1 85 ? -22.917 -6.054 16.630 1.00 85.88 85 GLN A C 1
ATOM 658 O O . GLN A 1 85 ? -21.917 -5.390 16.340 1.00 85.88 85 GLN A O 1
ATOM 663 N N . GLU A 1 86 ? -23.959 -5.550 17.288 1.00 86.56 86 GLU A N 1
ATOM 664 C CA . GLU A 1 86 ? -23.922 -4.265 17.988 1.00 86.56 86 GLU A CA 1
ATOM 665 C C . GLU A 1 86 ? -22.895 -4.341 19.132 1.00 86.56 86 GLU A C 1
ATOM 667 O O . GLU A 1 86 ? -22.826 -5.339 19.856 1.00 86.56 86 GLU A O 1
ATOM 672 N N . LEU A 1 87 ? -22.076 -3.299 19.277 1.00 81.19 87 LEU A N 1
ATOM 673 C CA . LEU A 1 87 ? -21.119 -3.145 20.375 1.00 81.19 87 LEU A CA 1
ATOM 674 C C . LEU A 1 87 ? -21.646 -2.089 21.366 1.00 81.19 87 LEU A C 1
ATOM 676 O O . LEU A 1 87 ? -22.468 -1.263 20.971 1.00 81.19 87 LEU A O 1
ATOM 680 N N . PRO A 1 88 ? -21.181 -2.074 22.632 1.00 87.88 88 PRO A N 1
ATOM 681 C CA . PRO A 1 88 ? -21.479 -0.983 23.561 1.00 87.88 88 PRO A CA 1
ATOM 682 C C . PRO A 1 88 ? -21.103 0.383 22.970 1.00 87.88 88 PRO A C 1
ATOM 684 O O . PRO A 1 88 ? -20.082 0.485 22.292 1.00 87.88 88 PRO A O 1
ATOM 687 N N . ASP A 1 89 ? -21.908 1.416 23.232 1.00 81.88 89 ASP A N 1
ATOM 688 C CA . ASP A 1 89 ? -21.837 2.739 22.591 1.00 81.88 89 ASP A CA 1
ATOM 689 C C . ASP A 1 89 ? -20.420 3.347 22.544 1.00 81.88 89 ASP A C 1
ATOM 691 O O . ASP A 1 89 ? -20.022 3.935 21.538 1.00 81.88 89 ASP A O 1
ATOM 695 N N . ASP A 1 90 ? -19.638 3.192 23.615 1.00 78.44 90 ASP A N 1
ATOM 696 C CA . ASP A 1 90 ? -18.264 3.687 23.736 1.00 78.44 90 ASP A CA 1
ATOM 697 C C . ASP A 1 90 ? -17.271 2.899 22.863 1.00 78.44 90 ASP A C 1
ATOM 699 O O . ASP A 1 90 ? -16.411 3.487 22.199 1.00 78.44 90 ASP A O 1
ATOM 703 N N . VAL A 1 91 ? -17.428 1.575 22.803 1.00 78.19 91 VAL A N 1
ATOM 704 C CA . VAL A 1 91 ? -16.641 0.677 21.945 1.00 78.19 91 VAL A CA 1
ATOM 705 C C . VAL A 1 91 ? -17.017 0.854 20.471 1.00 78.19 91 VAL A C 1
ATOM 707 O O . VAL A 1 91 ? -16.138 0.862 19.609 1.00 78.19 91 VAL A O 1
ATOM 710 N N . GLU A 1 92 ? -18.302 1.035 20.166 1.00 79.88 92 GLU A N 1
ATOM 711 C CA . GLU A 1 92 ? -18.794 1.281 18.809 1.00 79.88 92 GLU A CA 1
ATOM 712 C C . GLU A 1 92 ? -18.314 2.642 18.288 1.00 79.88 92 GLU A C 1
ATOM 714 O O . GLU A 1 92 ? -17.787 2.728 17.179 1.00 79.88 92 GLU A O 1
ATOM 719 N N . HIS A 1 93 ? -18.378 3.691 19.114 1.00 76.62 93 HIS A N 1
ATOM 720 C CA . HIS A 1 93 ? -17.805 4.998 18.792 1.00 76.62 93 HIS A CA 1
ATOM 721 C C . HIS A 1 93 ? -16.286 4.905 18.556 1.00 76.62 93 HIS A C 1
ATOM 723 O O . HIS A 1 93 ? -15.781 5.426 17.561 1.00 76.62 93 HIS A O 1
ATOM 729 N N . ALA A 1 94 ? -15.540 4.191 19.408 1.00 71.88 94 ALA A N 1
ATOM 730 C CA . ALA A 1 94 ? -14.112 3.951 19.180 1.00 71.88 94 ALA A CA 1
ATOM 731 C C . ALA A 1 94 ? -13.846 3.193 17.861 1.00 71.88 94 ALA A C 1
ATOM 733 O O . ALA A 1 94 ? -12.928 3.543 17.122 1.00 71.88 94 ALA A O 1
ATOM 734 N N . MET A 1 95 ? -14.667 2.200 17.513 1.00 78.00 95 MET A N 1
ATOM 735 C CA . MET A 1 95 ? -14.537 1.431 16.270 1.00 78.00 95 MET A CA 1
ATOM 736 C C . MET A 1 95 ? -14.791 2.278 15.014 1.00 78.00 95 MET A C 1
ATOM 738 O O . MET A 1 95 ? -13.982 2.282 14.079 1.00 78.00 95 MET A O 1
ATOM 742 N N . CYS A 1 96 ? -15.869 3.061 15.014 1.00 75.81 96 CYS A N 1
ATOM 743 C CA . CYS A 1 96 ? -16.193 4.022 13.960 1.00 75.81 96 CYS A CA 1
ATOM 744 C C . CYS A 1 96 ? -15.080 5.063 13.755 1.00 75.81 96 CYS A C 1
ATOM 746 O O . CYS A 1 96 ? -14.762 5.425 12.616 1.00 75.81 96 CYS A O 1
ATOM 748 N N . GLN A 1 97 ? -14.420 5.478 14.839 1.00 77.19 97 GLN A N 1
ATOM 749 C CA . GLN A 1 97 ? -13.299 6.413 14.818 1.00 77.19 97 GLN A CA 1
ATOM 750 C C . GLN A 1 97 ? -12.079 5.844 14.058 1.00 77.19 97 GLN A C 1
ATOM 752 O O . GLN A 1 97 ? -11.531 6.557 13.227 1.00 77.19 97 GLN A O 1
ATOM 757 N N . LEU A 1 98 ? -11.668 4.572 14.221 1.00 74.62 98 LEU A N 1
ATOM 758 C CA . LEU A 1 98 ? -10.629 3.976 13.338 1.00 74.62 98 LEU A CA 1
ATOM 759 C C . LEU A 1 98 ? -11.089 3.812 11.910 1.00 74.62 98 LEU A C 1
ATOM 761 O O . LEU A 1 98 ? -10.321 4.011 10.974 1.00 74.62 98 LEU A O 1
ATOM 765 N N . CYS A 1 99 ? -12.325 3.368 11.739 1.00 78.31 99 CYS A N 1
ATOM 766 C CA . CYS A 1 99 ? -12.834 3.054 10.423 1.00 78.31 99 CYS A CA 1
ATOM 767 C C . CYS A 1 99 ? -12.892 4.323 9.548 1.00 78.31 99 CYS A C 1
ATOM 769 O O . CYS A 1 99 ? -12.590 4.273 8.359 1.00 78.31 99 CYS A O 1
ATOM 771 N N . THR A 1 100 ? -13.134 5.486 10.157 1.00 74.44 100 THR A N 1
ATOM 772 C CA . THR A 1 100 ? -12.989 6.811 9.526 1.00 74.44 100 THR A CA 1
ATOM 773 C C . THR A 1 100 ? -11.553 7.096 9.042 1.00 74.44 100 THR A C 1
ATOM 775 O O . THR A 1 100 ? -11.363 7.798 8.058 1.00 74.44 100 THR A O 1
ATOM 778 N N . VAL A 1 101 ? -10.540 6.510 9.682 1.00 72.38 101 VAL A N 1
ATOM 779 C CA . VAL A 1 101 ? -9.116 6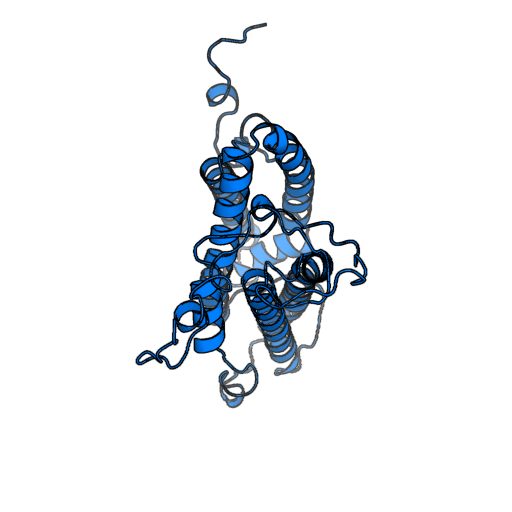.904 9.596 1.00 72.38 101 VAL A CA 1
ATOM 780 C C . VAL A 1 101 ? -8.309 6.031 8.697 1.00 72.38 101 VAL A C 1
ATOM 782 O O . VAL A 1 101 ? -7.497 6.537 7.936 1.00 72.38 101 VAL A O 1
ATOM 785 N N . LEU A 1 102 ? -8.513 4.720 8.795 1.00 80.00 102 LEU A N 1
ATOM 786 C CA . LEU A 1 102 ? -7.941 3.835 7.806 1.00 80.00 102 LEU A CA 1
ATOM 787 C C . LEU A 1 102 ? -8.502 4.276 6.450 1.00 80.00 102 LEU A C 1
ATOM 789 O O . LEU A 1 102 ? -7.712 4.583 5.578 1.00 80.00 102 LEU A O 1
ATOM 793 N N . THR A 1 103 ? -9.801 4.588 6.331 1.00 79.69 103 THR A N 1
ATOM 794 C CA . THR A 1 103 ? -10.352 5.260 5.130 1.00 79.69 103 THR A CA 1
ATOM 795 C C . THR A 1 103 ? -9.551 6.497 4.661 1.00 79.69 103 THR A C 1
ATOM 797 O O . THR A 1 103 ? -9.409 6.679 3.457 1.00 79.69 103 THR A O 1
ATOM 800 N N . GLU A 1 104 ? -8.997 7.334 5.549 1.00 68.19 104 GLU A N 1
ATOM 801 C CA . GLU A 1 104 ? -8.100 8.444 5.163 1.00 68.19 104 GLU A CA 1
ATOM 802 C C . GLU A 1 104 ? -6.688 7.969 4.758 1.00 68.19 104 GLU A C 1
ATOM 804 O O . GLU A 1 104 ? -6.156 8.421 3.744 1.00 68.19 104 GLU A O 1
ATOM 809 N N . VAL A 1 105 ? -6.087 7.047 5.518 1.00 77.56 105 VAL A N 1
ATOM 810 C CA . VAL A 1 105 ? -4.748 6.480 5.267 1.00 77.56 105 VAL A CA 1
ATOM 811 C C . VAL A 1 105 ? -4.714 5.691 3.958 1.00 77.56 105 VAL A C 1
ATOM 813 O O . VAL A 1 105 ? -3.838 5.939 3.136 1.00 77.56 105 VAL A O 1
ATOM 816 N N . GLU A 1 106 ? -5.687 4.810 3.724 1.00 84.88 106 GLU A N 1
ATOM 817 C CA . GLU A 1 106 ? -5.842 4.035 2.487 1.00 84.88 106 GLU A CA 1
ATOM 818 C C . GLU A 1 106 ? -6.009 4.961 1.267 1.00 84.88 106 GLU A C 1
ATOM 820 O O . GLU A 1 106 ? -5.434 4.722 0.206 1.00 84.88 106 GLU A O 1
ATOM 825 N N . MET A 1 107 ? -6.741 6.076 1.410 1.00 71.62 107 MET A N 1
ATOM 826 C CA . MET A 1 107 ? -6.861 7.063 0.331 1.00 71.62 107 MET A CA 1
ATOM 827 C C . MET A 1 107 ? -5.526 7.750 0.019 1.00 71.62 107 MET A C 1
ATOM 829 O O . MET A 1 107 ? -5.230 7.967 -1.152 1.00 71.62 107 MET A O 1
ATOM 833 N N . ILE A 1 108 ? -4.698 8.056 1.025 1.00 69.88 108 ILE A N 1
ATOM 834 C CA . ILE A 1 108 ? -3.341 8.595 0.821 1.00 69.88 108 ILE A CA 1
ATOM 835 C C . ILE A 1 108 ? -2.414 7.527 0.209 1.00 69.88 108 ILE A C 1
ATOM 837 O O . ILE A 1 108 ? -1.615 7.847 -0.676 1.00 69.88 108 ILE A O 1
ATOM 841 N N . ALA A 1 109 ? -2.551 6.267 0.634 1.00 75.81 109 ALA A N 1
ATOM 842 C CA . ALA A 1 109 ? -1.802 5.125 0.117 1.00 75.81 109 ALA A CA 1
ATOM 843 C C . ALA A 1 109 ? -2.106 4.845 -1.364 1.00 75.81 109 ALA A C 1
ATOM 845 O O . ALA A 1 109 ? -1.181 4.555 -2.115 1.00 75.81 109 ALA A O 1
ATOM 846 N N . ALA A 1 110 ? -3.351 5.033 -1.820 1.00 77.75 110 ALA A N 1
ATOM 847 C CA . ALA A 1 110 ? -3.712 4.987 -3.240 1.00 77.75 110 ALA A CA 1
ATOM 848 C C . ALA A 1 110 ? -3.133 6.171 -4.046 1.00 77.75 110 ALA A C 1
ATOM 850 O O . ALA A 1 110 ? -2.705 6.021 -5.194 1.00 77.75 110 ALA A O 1
ATOM 851 N N . ASP A 1 111 ? -3.112 7.366 -3.451 1.00 75.88 111 ASP A N 1
ATOM 852 C CA . ASP A 1 111 ? -2.767 8.619 -4.132 1.00 75.88 111 ASP A CA 1
ATOM 853 C C . ASP A 1 111 ? -1.273 8.720 -4.500 1.00 75.88 111 ASP A C 1
ATOM 855 O O . ASP A 1 111 ? -0.905 9.416 -5.449 1.00 75.88 111 ASP A O 1
ATOM 859 N N . LEU A 1 112 ? -0.392 8.053 -3.747 1.00 76.94 112 LEU A N 1
ATOM 860 C CA . LEU A 1 112 ? 1.059 8.024 -3.975 1.00 76.94 112 LEU A CA 1
ATOM 861 C C . LEU A 1 112 ? 1.472 7.252 -5.252 1.00 76.94 112 LEU A C 1
ATOM 863 O O . LEU A 1 112 ? 2.035 7.885 -6.151 1.00 76.94 112 LEU A O 1
ATOM 867 N N . PRO A 1 113 ? 1.173 5.947 -5.418 1.00 82.44 113 PRO A N 1
ATOM 868 C CA . PRO A 1 113 ? 1.500 5.200 -6.634 1.00 82.44 113 PRO A CA 1
ATOM 869 C C . PRO A 1 113 ? 0.780 5.758 -7.872 1.00 82.44 113 PRO A C 1
ATOM 871 O O . PRO A 1 113 ? 1.365 5.798 -8.960 1.00 82.44 113 PRO A O 1
ATOM 874 N N . ALA A 1 114 ? -0.436 6.299 -7.715 1.00 82.12 114 ALA A N 1
ATOM 875 C CA . ALA A 1 114 ? -1.162 6.970 -8.795 1.00 82.12 114 ALA A CA 1
ATOM 876 C C . ALA A 1 114 ? -0.387 8.172 -9.379 1.00 82.12 114 ALA A C 1
ATOM 878 O O . ALA A 1 114 ? -0.393 8.387 -10.596 1.00 82.12 114 ALA A O 1
ATOM 879 N N . LYS A 1 115 ? 0.343 8.930 -8.543 1.00 81.00 115 LYS A N 1
ATOM 880 C CA . LYS A 1 115 ? 1.191 10.061 -8.980 1.00 81.00 115 LYS A CA 1
ATOM 881 C C . LYS A 1 115 ? 2.425 9.621 -9.772 1.00 81.00 115 LYS A C 1
ATOM 883 O O . LYS A 1 115 ? 2.954 10.432 -10.534 1.00 81.00 115 LYS A O 1
ATOM 888 N N . TRP A 1 116 ? 2.880 8.377 -9.619 1.00 83.25 116 TRP A N 1
ATOM 889 C CA . TRP A 1 116 ? 4.038 7.828 -10.335 1.00 83.25 116 TRP A CA 1
ATOM 890 C C . TRP A 1 116 ? 3.654 7.104 -11.631 1.00 83.25 116 TRP A C 1
ATOM 892 O O . TRP A 1 116 ? 4.350 7.256 -12.634 1.00 83.25 116 TRP A O 1
ATOM 902 N N . MET A 1 117 ? 2.524 6.388 -11.665 1.00 86.56 117 MET A N 1
ATOM 903 C CA . MET A 1 117 ? 2.092 5.592 -12.827 1.00 86.56 117 MET A CA 1
ATOM 904 C C . MET A 1 117 ? 2.109 6.345 -14.166 1.00 86.56 117 MET A C 1
ATOM 906 O O . MET A 1 117 ? 2.610 5.818 -15.158 1.00 86.56 117 MET A O 1
ATOM 910 N N . TRP A 1 118 ? 1.580 7.572 -14.220 1.00 84.19 118 TRP A N 1
ATOM 911 C CA . TRP A 1 118 ? 1.510 8.346 -15.471 1.00 84.19 118 TRP A CA 1
ATOM 912 C C . TRP A 1 118 ? 2.862 8.934 -15.907 1.00 84.19 118 TRP A C 1
ATOM 914 O O . TRP A 1 118 ? 3.016 9.333 -17.059 1.00 84.19 118 TRP A O 1
ATOM 924 N N . ARG A 1 119 ? 3.844 8.977 -14.998 1.00 89.31 119 ARG A N 1
ATOM 925 C CA . ARG A 1 119 ? 5.205 9.497 -15.223 1.00 89.31 119 ARG A CA 1
ATOM 926 C C . ARG A 1 119 ? 6.192 8.430 -15.695 1.00 89.31 119 ARG A C 1
ATOM 928 O O . ARG A 1 119 ? 7.306 8.779 -16.083 1.00 89.31 119 ARG A O 1
ATOM 935 N N . MET A 1 120 ? 5.787 7.164 -15.622 1.00 92.44 120 MET A N 1
ATOM 936 C CA . MET A 1 120 ? 6.576 5.974 -15.926 1.00 92.44 120 MET A CA 1
ATOM 937 C C . MET A 1 120 ? 6.461 5.578 -17.402 1.00 92.44 120 MET A C 1
ATOM 939 O O . MET A 1 120 ? 5.386 5.695 -17.995 1.00 92.44 120 MET A O 1
ATOM 943 N N . SER A 1 121 ? 7.541 5.052 -17.989 1.00 93.50 121 SER A N 1
ATOM 944 C CA . SER A 1 121 ? 7.516 4.472 -19.342 1.00 93.50 121 SER A CA 1
ATOM 945 C C . SER A 1 121 ? 6.501 3.323 -19.488 1.00 93.50 121 SER A C 1
ATOM 947 O O . SER A 1 121 ? 6.157 2.642 -18.522 1.00 93.50 121 SER A O 1
ATOM 949 N N . HIS A 1 122 ? 5.999 3.081 -20.703 1.00 91.69 122 HIS A N 1
ATOM 950 C CA . HIS A 1 122 ? 5.195 1.888 -21.016 1.00 91.69 122 HIS A CA 1
ATOM 951 C C . HIS A 1 122 ? 6.031 0.611 -21.180 1.00 91.69 122 HIS A C 1
ATOM 953 O O . HIS A 1 122 ? 5.470 -0.480 -21.124 1.00 91.69 122 HIS A O 1
ATOM 959 N N . ASP A 1 123 ? 7.360 0.729 -21.243 1.00 93.19 123 ASP A N 1
ATOM 960 C CA . ASP A 1 123 ? 8.270 -0.419 -21.174 1.00 93.19 123 ASP A CA 1
ATOM 961 C C . ASP A 1 123 ? 8.324 -1.082 -19.781 1.00 93.19 123 ASP A C 1
ATOM 963 O O . ASP A 1 123 ? 8.797 -2.210 -19.656 1.00 93.19 123 ASP A O 1
ATOM 967 N N . PHE A 1 124 ? 7.786 -0.438 -18.740 1.00 94.69 124 PHE A N 1
ATOM 968 C CA . PHE A 1 124 ? 7.696 -0.971 -17.372 1.00 94.69 124 PHE A CA 1
ATOM 969 C C . PHE A 1 124 ? 6.259 -1.395 -17.021 1.00 94.69 124 PHE A C 1
ATOM 971 O O . PHE A 1 124 ? 5.724 -1.082 -15.955 1.00 94.69 124 PHE A O 1
ATOM 978 N N . ILE A 1 125 ? 5.598 -2.078 -17.962 1.00 93.56 125 ILE A N 1
ATOM 979 C CA . ILE A 1 125 ? 4.170 -2.411 -17.879 1.00 93.56 125 ILE A CA 1
ATOM 980 C C . ILE A 1 125 ? 3.817 -3.282 -16.663 1.00 93.56 125 ILE A C 1
ATOM 982 O O . ILE A 1 125 ? 2.785 -3.045 -16.045 1.00 93.56 125 ILE A O 1
ATOM 986 N N . GLU A 1 126 ? 4.674 -4.217 -16.249 1.00 95.00 126 GLU A N 1
ATOM 987 C CA . GLU A 1 126 ? 4.432 -5.070 -15.078 1.00 95.00 126 GLU A CA 1
ATOM 988 C C . GLU A 1 126 ? 4.455 -4.269 -13.770 1.00 95.00 126 GLU A C 1
ATOM 990 O O . GLU A 1 126 ? 3.595 -4.474 -12.914 1.00 95.00 126 GLU A O 1
ATOM 995 N N . ALA A 1 127 ? 5.360 -3.290 -13.646 1.00 94.50 127 ALA A N 1
ATOM 996 C CA . ALA A 1 127 ? 5.374 -2.363 -12.517 1.00 94.50 127 ALA A CA 1
ATOM 997 C C . ALA A 1 127 ? 4.098 -1.506 -12.491 1.00 94.50 127 ALA A C 1
ATOM 999 O O . ALA A 1 127 ? 3.435 -1.427 -11.459 1.00 94.50 127 ALA A O 1
ATOM 1000 N N . LYS A 1 128 ? 3.672 -0.952 -13.638 1.00 93.75 128 LYS A N 1
ATOM 1001 C CA . LYS A 1 128 ? 2.374 -0.254 -13.747 1.00 93.75 128 LYS A CA 1
ATOM 1002 C C . LYS A 1 128 ? 1.201 -1.146 -13.344 1.00 93.75 128 LYS A C 1
ATOM 1004 O O . LYS A 1 128 ? 0.326 -0.698 -12.612 1.00 93.75 128 LYS A O 1
ATOM 1009 N N . MET A 1 129 ? 1.176 -2.395 -13.807 1.00 94.50 129 MET A N 1
ATOM 1010 C CA . MET A 1 129 ? 0.112 -3.353 -13.505 1.00 94.50 129 MET A CA 1
ATOM 1011 C C . MET A 1 129 ? 0.082 -3.731 -12.020 1.00 94.50 129 MET A C 1
ATOM 1013 O O . MET A 1 129 ? -1.006 -3.828 -11.457 1.00 94.50 129 MET A O 1
ATOM 1017 N N . PHE A 1 130 ? 1.235 -3.863 -11.359 1.00 95.25 130 PHE A N 1
ATOM 1018 C CA . PHE A 1 130 ? 1.295 -4.059 -9.911 1.00 95.25 130 PHE A CA 1
ATOM 1019 C C . PHE A 1 130 ? 0.811 -2.822 -9.131 1.00 95.25 130 PHE A C 1
ATOM 1021 O O . PHE A 1 130 ? -0.019 -2.965 -8.236 1.00 95.25 130 PHE A O 1
ATOM 1028 N N . LEU A 1 131 ? 1.216 -1.606 -9.521 1.00 93.44 131 LEU A N 1
ATOM 1029 C CA . LEU A 1 131 ? 0.711 -0.369 -8.901 1.00 93.44 131 LEU A CA 1
ATOM 1030 C C . LEU A 1 131 ? -0.810 -0.194 -9.090 1.00 93.44 131 LEU A C 1
ATOM 1032 O O . LEU A 1 131 ? -1.493 0.235 -8.162 1.00 93.44 131 LEU A O 1
ATOM 1036 N N . CYS A 1 132 ? -1.367 -0.588 -10.243 1.00 93.94 132 CYS A N 1
ATOM 1037 C CA . CYS A 1 132 ? -2.819 -0.651 -10.449 1.00 93.94 132 CYS A CA 1
ATOM 1038 C C . CYS A 1 132 ? -3.514 -1.600 -9.459 1.00 93.94 132 CYS A C 1
ATOM 1040 O O . CYS A 1 132 ? -4.614 -1.291 -8.999 1.00 93.94 132 CYS A O 1
ATOM 1042 N N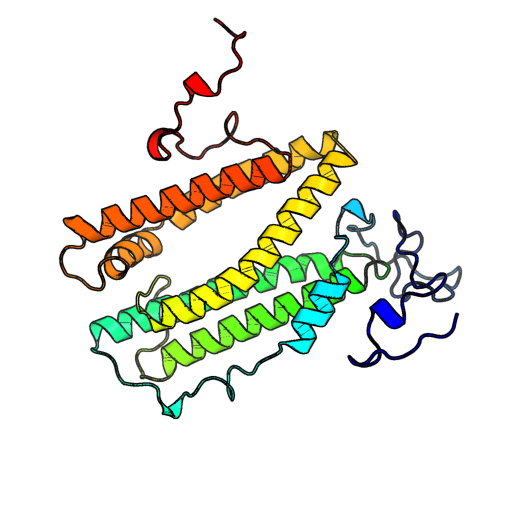 . MET A 1 133 ? -2.901 -2.750 -9.147 1.00 94.44 133 MET A N 1
ATOM 1043 C CA . MET A 1 133 ? -3.446 -3.686 -8.159 1.00 94.44 133 MET A CA 1
ATOM 1044 C C . MET A 1 133 ? -3.402 -3.087 -6.757 1.00 94.44 133 MET A C 1
ATOM 1046 O O . MET A 1 133 ? -4.435 -3.097 -6.096 1.00 94.44 133 MET A O 1
ATOM 1050 N N . GLN A 1 134 ? -2.279 -2.479 -6.357 1.00 91.56 134 GLN A N 1
ATOM 1051 C CA . GLN A 1 134 ? -2.168 -1.806 -5.061 1.00 91.56 134 GLN A CA 1
ATOM 1052 C C . GLN A 1 134 ? -3.253 -0.730 -4.892 1.00 91.56 134 GLN A C 1
ATOM 1054 O O . GLN A 1 134 ? -4.010 -0.778 -3.933 1.00 91.56 134 GLN A O 1
ATOM 1059 N N . ILE A 1 135 ? -3.413 0.187 -5.855 1.00 91.88 135 ILE A N 1
ATOM 1060 C CA . ILE A 1 135 ? -4.445 1.245 -5.805 1.00 91.88 135 ILE A CA 1
ATOM 1061 C C . ILE A 1 135 ? -5.858 0.665 -5.637 1.00 91.88 135 ILE A C 1
ATOM 1063 O O . ILE A 1 135 ? -6.700 1.253 -4.957 1.00 91.88 135 ILE A O 1
ATOM 1067 N N . MET A 1 136 ? -6.133 -0.482 -6.262 1.00 93.38 136 MET A N 1
ATOM 1068 C CA . MET A 1 136 ? -7.425 -1.159 -6.168 1.00 93.38 136 MET A CA 1
ATOM 1069 C C . MET A 1 136 ? -7.592 -1.930 -4.849 1.00 93.38 136 MET A C 1
ATOM 1071 O O . MET A 1 136 ? -8.714 -2.032 -4.348 1.00 93.38 136 MET A O 1
ATOM 1075 N N . ASP A 1 137 ? -6.494 -2.403 -4.255 1.00 93.69 137 ASP A N 1
ATOM 1076 C CA . ASP A 1 137 ? -6.460 -2.939 -2.897 1.00 93.69 137 ASP A CA 1
ATOM 1077 C C . ASP A 1 137 ? -6.753 -1.835 -1.862 1.00 93.69 137 ASP A C 1
ATOM 1079 O O . ASP A 1 137 ? -7.726 -1.979 -1.118 1.00 93.69 137 ASP A O 1
ATOM 1083 N N . GLU A 1 138 ? -6.059 -0.689 -1.889 1.00 92.25 138 GLU A N 1
ATOM 1084 C CA . GLU A 1 138 ? -6.308 0.392 -0.913 1.00 92.25 138 GLU A CA 1
ATOM 1085 C C . GLU A 1 138 ? -7.721 0.991 -1.080 1.00 92.25 138 GLU A C 1
ATOM 1087 O O . GLU A 1 138 ? -8.421 1.274 -0.105 1.00 92.25 138 GLU A O 1
ATOM 1092 N N . ALA A 1 139 ? -8.225 1.103 -2.317 1.00 89.19 139 ALA A N 1
ATOM 1093 C CA . ALA A 1 139 ? -9.610 1.513 -2.570 1.00 89.19 139 ALA A CA 1
ATOM 1094 C C . ALA A 1 139 ? -10.639 0.538 -1.957 1.00 89.19 139 ALA A C 1
ATOM 1096 O O . ALA A 1 139 ? -11.683 0.968 -1.455 1.00 89.19 139 ALA A O 1
ATOM 1097 N N . ARG A 1 140 ? -10.345 -0.771 -1.948 1.00 93.69 140 ARG A N 1
ATOM 1098 C CA . ARG A 1 140 ? -11.161 -1.788 -1.263 1.00 93.69 140 ARG A CA 1
ATOM 1099 C C . ARG A 1 140 ? -11.024 -1.678 0.254 1.00 93.69 140 ARG A C 1
ATOM 1101 O O . ARG A 1 140 ? -12.023 -1.826 0.955 1.00 93.69 140 ARG A O 1
ATOM 1108 N N . HIS A 1 141 ? -9.828 -1.408 0.771 1.00 92.50 141 HIS A N 1
ATOM 1109 C CA . HIS A 1 141 ? -9.607 -1.183 2.199 1.00 92.50 141 HIS A CA 1
ATOM 1110 C C . HIS A 1 141 ? -10.445 0.014 2.687 1.00 92.50 141 HIS A C 1
ATOM 1112 O O . HIS A 1 141 ? -11.259 -0.135 3.604 1.00 92.50 141 HIS A O 1
ATOM 1118 N N . ALA A 1 142 ? -10.381 1.151 1.986 1.00 84.62 142 ALA A N 1
ATOM 1119 C CA . ALA A 1 142 ? -11.219 2.324 2.238 1.00 84.62 142 ALA A CA 1
ATOM 1120 C C . ALA A 1 142 ? -12.728 2.003 2.178 1.00 84.62 142 ALA A C 1
ATOM 1122 O O . ALA A 1 142 ? -13.493 2.451 3.034 1.00 84.62 142 ALA A O 1
ATOM 1123 N N . GLU A 1 143 ? -13.175 1.185 1.215 1.00 89.88 143 GLU A N 1
ATOM 1124 C CA . GLU A 1 143 ? -14.568 0.722 1.131 1.00 89.88 143 GLU A CA 1
ATOM 1125 C C . GLU A 1 143 ? -14.989 -0.095 2.371 1.00 89.88 143 GLU A C 1
ATOM 1127 O O . GLU A 1 143 ? -16.082 0.106 2.909 1.00 89.88 143 GLU A O 1
ATOM 1132 N N . VAL A 1 144 ? -14.136 -1.010 2.842 1.00 90.44 144 VAL A N 1
ATOM 1133 C CA . VAL A 1 144 ? -14.403 -1.889 3.995 1.00 90.44 144 VAL A CA 1
ATOM 1134 C C . VAL A 1 144 ? -14.491 -1.101 5.293 1.00 90.44 144 VAL A C 1
ATOM 1136 O O . VAL A 1 144 ? -15.444 -1.283 6.056 1.00 90.44 144 VAL A O 1
ATOM 1139 N N . PHE A 1 145 ? -13.536 -0.207 5.540 1.00 86.44 145 PHE A N 1
ATOM 1140 C CA . PHE A 1 145 ? -13.541 0.618 6.741 1.00 86.44 145 PHE A CA 1
ATOM 1141 C C . PHE A 1 145 ? -14.735 1.580 6.729 1.00 86.44 145 PHE A C 1
ATOM 1143 O O . PHE A 1 145 ? -15.517 1.600 7.681 1.00 86.44 145 PHE A O 1
ATOM 1150 N N . ARG A 1 146 ? -14.994 2.266 5.608 1.00 84.12 146 ARG A N 1
ATOM 1151 C CA . ARG A 1 146 ? -16.174 3.129 5.461 1.00 84.12 146 ARG A CA 1
ATOM 1152 C C . ARG A 1 146 ? -17.496 2.379 5.661 1.00 84.12 146 ARG A C 1
ATOM 1154 O O . ARG A 1 146 ? -18.417 2.953 6.235 1.00 84.12 146 ARG A O 1
ATOM 1161 N N . LYS A 1 147 ? -17.606 1.110 5.242 1.00 87.38 147 LYS A N 1
ATOM 1162 C CA . LYS A 1 147 ? -18.765 0.259 5.577 1.00 87.38 147 LYS A CA 1
ATOM 1163 C C . LYS A 1 147 ? -18.850 0.004 7.076 1.00 87.38 147 LYS A C 1
ATOM 1165 O O . LYS A 1 147 ? -19.887 0.294 7.665 1.00 87.38 147 LYS A O 1
ATOM 1170 N N . ARG A 1 148 ? -17.774 -0.482 7.710 1.00 88.06 148 ARG A N 1
ATOM 1171 C CA . ARG A 1 148 ? -17.802 -0.833 9.139 1.00 88.06 148 ARG A CA 1
ATOM 1172 C C . ARG A 1 148 ? -18.167 0.360 10.025 1.00 88.06 148 ARG A C 1
ATOM 1174 O O . ARG A 1 148 ? -18.938 0.148 10.952 1.00 88.06 148 ARG A O 1
ATOM 1181 N N . ALA A 1 149 ? -17.713 1.577 9.722 1.00 79.62 149 ALA A N 1
ATOM 1182 C CA . ALA A 1 149 ? -18.115 2.791 10.450 1.00 79.62 149 ALA A CA 1
ATOM 1183 C C . ALA A 1 149 ? -19.633 3.083 10.396 1.00 79.62 149 ALA A C 1
ATOM 1185 O O . ALA A 1 149 ? -20.191 3.747 11.264 1.00 79.62 149 ALA A O 1
ATOM 1186 N N . LEU A 1 150 ? -20.319 2.616 9.351 1.00 79.69 150 LEU A N 1
ATOM 1187 C CA . LEU A 1 150 ? -21.721 2.945 9.092 1.00 79.69 150 LEU A CA 1
ATOM 1188 C C . LEU A 1 150 ? -22.692 1.813 9.459 1.00 79.69 150 LEU A C 1
ATOM 1190 O O . LEU A 1 150 ? -23.839 2.105 9.790 1.00 79.69 150 LEU A O 1
ATOM 1194 N N . SER A 1 151 ? -22.261 0.545 9.435 1.00 83.12 151 SER A N 1
ATOM 1195 C CA . SER A 1 151 ? -23.150 -0.619 9.601 1.00 83.12 151 SER A CA 1
ATOM 1196 C C . SER A 1 151 ? -23.937 -0.647 10.919 1.00 83.12 151 SER A C 1
ATOM 1198 O O . SER A 1 151 ? -25.108 -1.011 10.900 1.00 83.12 151 SER A O 1
ATOM 1200 N N . ASN A 1 152 ? -23.327 -0.225 12.032 1.00 84.69 152 ASN A N 1
ATOM 1201 C CA . ASN A 1 152 ? -23.965 -0.175 13.358 1.00 84.69 152 ASN A CA 1
ATOM 1202 C C . ASN A 1 152 ? -24.516 1.230 13.702 1.00 84.69 152 ASN A C 1
ATOM 1204 O O . ASN A 1 152 ? -24.821 1.521 14.853 1.00 84.69 152 ASN A O 1
ATOM 1208 N N . GLY A 1 153 ? -24.608 2.140 12.724 1.00 77.31 153 GLY A N 1
ATOM 1209 C CA . GLY A 1 153 ? -25.176 3.482 12.907 1.00 77.31 153 GLY A CA 1
ATOM 1210 C C . GLY A 1 153 ? -24.286 4.516 13.614 1.00 77.31 153 GLY A C 1
ATOM 1211 O O . GLY A 1 153 ? -24.660 5.687 13.634 1.00 77.31 153 GLY A O 1
ATOM 1212 N N . GLY A 1 154 ? -23.111 4.134 14.136 1.00 71.94 154 GLY A N 1
ATOM 1213 C CA . GLY A 1 154 ? -22.199 5.044 14.848 1.00 71.94 154 GLY A CA 1
ATOM 1214 C C . GLY A 1 154 ? -21.660 6.209 14.002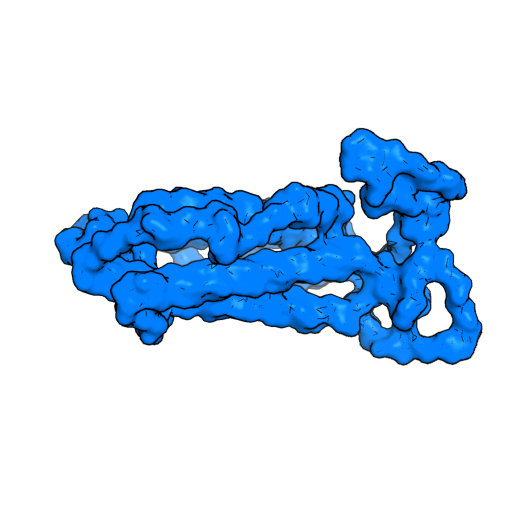 1.00 71.94 154 GLY A C 1
ATOM 1215 O O . GLY A 1 154 ? -21.452 7.299 14.529 1.00 71.94 154 GLY A O 1
ATOM 1216 N N . GLY A 1 155 ? -21.515 6.021 12.687 1.00 75.25 155 GLY A N 1
ATOM 1217 C CA . GLY A 1 155 ? -21.222 7.096 11.737 1.00 75.25 155 GLY A CA 1
ATOM 1218 C C . GLY A 1 155 ? -19.743 7.227 11.363 1.00 75.25 155 GLY A C 1
ATOM 1219 O O . GLY A 1 155 ? -18.880 6.502 11.845 1.00 75.25 155 GLY A O 1
ATOM 1220 N N . LEU A 1 156 ? -19.441 8.187 10.486 1.00 64.94 156 LEU A N 1
ATOM 1221 C CA . LEU A 1 156 ? -18.068 8.670 10.311 1.00 64.94 156 LEU A CA 1
ATOM 1222 C C . LEU A 1 156 ? -17.816 9.762 11.350 1.00 64.94 156 LEU A C 1
ATOM 1224 O O . LEU A 1 156 ? -18.644 10.661 11.505 1.00 64.94 156 LEU A O 1
ATOM 1228 N N . LEU A 1 157 ? -16.701 9.649 12.067 1.00 66.56 157 LEU A N 1
ATOM 1229 C CA . LEU A 1 157 ? -16.405 10.442 13.258 1.00 66.56 157 LEU A CA 1
ATOM 1230 C C . LEU A 1 157 ? -15.214 11.377 13.002 1.00 66.56 157 LEU A C 1
ATOM 1232 O O . LEU A 1 157 ? -15.117 11.987 11.938 1.00 66.56 157 LEU A O 1
ATOM 1236 N N . ILE A 1 158 ? -14.331 11.532 13.986 1.00 47.91 158 ILE A N 1
ATOM 1237 C CA . ILE A 1 158 ? -13.078 12.276 13.861 1.00 47.91 158 ILE A CA 1
ATOM 1238 C C . ILE A 1 158 ? -11.991 11.282 13.405 1.00 47.91 158 ILE A C 1
ATOM 1240 O O . ILE A 1 158 ? -12.172 10.063 13.412 1.00 47.91 158 ILE A O 1
ATOM 1244 N N . SER A 1 159 ? -10.835 11.787 12.994 1.00 47.31 159 SER A N 1
ATOM 1245 C CA . SER A 1 159 ? -9.711 10.951 12.593 1.00 47.31 159 SER A CA 1
ATOM 1246 C C . SER A 1 159 ? -8.858 10.496 13.814 1.00 47.31 159 SER A C 1
ATOM 1248 O O . SER A 1 159 ? -8.084 11.318 14.288 1.00 47.31 159 SER A O 1
ATOM 1250 N N . ARG A 1 160 ? -8.989 9.215 14.278 1.00 45.53 160 ARG A N 1
ATOM 1251 C CA . ARG A 1 160 ? -8.024 8.257 14.975 1.00 45.53 160 ARG A CA 1
ATOM 1252 C C . ARG A 1 160 ? -8.536 7.708 16.340 1.00 45.53 160 ARG A C 1
ATOM 1254 O O . ARG A 1 160 ? -8.981 8.531 17.129 1.00 45.53 160 ARG A O 1
ATOM 1261 N N . THR A 1 161 ? -8.600 6.402 16.740 1.00 46.19 161 THR A N 1
ATOM 1262 C CA . THR A 1 161 ? -8.172 5.013 16.295 1.00 46.19 161 THR A CA 1
ATOM 1263 C C . THR A 1 161 ? -9.081 3.910 17.000 1.00 46.19 161 THR A C 1
ATOM 1265 O O . THR A 1 161 ? -9.965 4.323 17.743 1.00 46.19 161 THR A O 1
ATOM 1268 N N . ALA A 1 162 ? -8.902 2.556 16.866 1.00 51.34 162 ALA A N 1
ATOM 1269 C CA . ALA A 1 162 ? -9.752 1.446 17.456 1.00 51.34 162 ALA A CA 1
ATOM 1270 C C . ALA A 1 162 ? -9.004 0.112 17.869 1.00 51.34 162 ALA A C 1
ATOM 1272 O O . ALA A 1 162 ? -7.817 0.002 17.546 1.00 51.34 162 ALA A O 1
ATOM 1273 N N . PRO A 1 163 ? -9.623 -0.886 18.586 1.00 49.41 163 PRO A N 1
ATOM 1274 C CA . PRO A 1 163 ? -8.883 -1.859 19.436 1.00 49.41 163 PRO A CA 1
ATOM 1275 C C . PRO A 1 163 ? -8.988 -3.402 19.235 1.00 49.41 163 PRO A C 1
ATOM 1277 O O . PRO A 1 163 ? -8.133 -4.115 19.777 1.00 49.41 163 PRO A O 1
ATOM 1280 N N . THR A 1 164 ? -10.046 -3.982 18.647 1.00 45.44 164 THR A N 1
ATOM 1281 C CA . THR A 1 164 ? -10.499 -5.359 18.998 1.00 45.44 164 THR A CA 1
ATOM 1282 C C . THR A 1 164 ? -9.740 -6.521 18.331 1.00 45.44 164 THR A C 1
ATOM 1284 O O . THR A 1 164 ? -8.842 -6.343 17.509 1.00 45.44 164 THR A O 1
ATOM 1287 N N . ASP A 1 165 ? -10.069 -7.766 18.707 1.00 45.22 165 ASP A N 1
ATOM 1288 C CA . ASP A 1 165 ? -9.465 -8.977 18.131 1.00 45.22 165 ASP A CA 1
ATOM 1289 C C . ASP A 1 165 ? -9.842 -9.238 16.661 1.00 45.22 165 ASP A C 1
ATOM 1291 O O . ASP A 1 165 ? -9.065 -9.887 15.950 1.00 45.22 165 ASP A O 1
ATOM 1295 N N . VAL A 1 166 ? -10.971 -8.703 16.175 1.00 42.94 166 VAL A N 1
ATOM 1296 C CA . VAL A 1 166 ? -11.316 -8.749 14.743 1.00 42.94 166 VAL A CA 1
ATOM 1297 C C . VAL A 1 166 ? -10.431 -7.772 13.970 1.00 42.94 166 VAL A C 1
ATOM 1299 O O . VAL A 1 166 ? -9.819 -8.172 12.980 1.00 42.94 166 VAL A O 1
ATOM 1302 N N . GLU A 1 167 ? -10.211 -6.554 14.473 1.00 52.28 167 GLU A N 1
ATOM 1303 C CA . GLU A 1 167 ? -9.176 -5.659 13.945 1.00 52.28 167 GLU A CA 1
ATOM 1304 C C . GLU A 1 167 ? -7.788 -6.310 14.021 1.00 52.28 167 GLU A C 1
ATOM 1306 O O . GLU A 1 167 ? -7.076 -6.307 13.027 1.00 52.28 167 GLU A O 1
ATOM 1311 N N . LYS A 1 168 ? -7.410 -7.004 15.106 1.00 49.50 168 LYS A N 1
ATOM 1312 C CA . LYS A 1 168 ? -6.144 -7.782 15.175 1.00 49.50 168 LYS A CA 1
ATOM 1313 C C . LYS A 1 168 ? -6.094 -8.996 14.229 1.00 49.50 168 LYS A C 1
ATOM 1315 O O . LYS A 1 168 ? -5.048 -9.661 14.150 1.00 49.50 168 LYS A O 1
ATOM 1320 N N . ARG A 1 169 ? -7.185 -9.319 13.521 1.00 49.38 169 ARG A N 1
ATOM 1321 C CA . ARG A 1 169 ? -7.212 -10.249 12.381 1.00 49.38 169 ARG A CA 1
ATOM 1322 C C . ARG A 1 169 ? -7.118 -9.497 11.052 1.00 49.38 169 ARG A C 1
ATOM 1324 O O . ARG A 1 169 ? -6.298 -9.900 10.235 1.00 49.38 169 ARG A O 1
ATOM 1331 N N . ILE A 1 170 ? -7.866 -8.406 10.871 1.00 52.53 170 ILE A N 1
ATOM 1332 C CA . ILE A 1 170 ? -7.821 -7.533 9.681 1.00 52.53 170 ILE A CA 1
ATOM 1333 C C . ILE A 1 170 ? -6.433 -6.902 9.534 1.00 52.53 170 ILE A C 1
ATOM 1335 O O . ILE A 1 170 ? -5.750 -7.177 8.557 1.00 52.53 170 ILE A O 1
ATOM 1339 N N . LEU A 1 171 ? -5.943 -6.203 10.561 1.00 53.09 171 LEU A N 1
ATOM 1340 C CA . LEU A 1 171 ? -4.584 -5.659 10.646 1.00 53.09 171 LEU A CA 1
ATOM 1341 C C . LEU A 1 171 ? -3.514 -6.733 10.428 1.00 53.09 171 LEU A C 1
ATOM 1343 O O . LEU A 1 171 ? -2.440 -6.422 9.942 1.00 53.09 171 LEU A O 1
ATOM 1347 N N . ARG A 1 172 ? -3.774 -8.007 10.747 1.00 51.47 172 ARG A N 1
ATOM 1348 C CA . ARG A 1 172 ? -2.826 -9.103 10.474 1.00 51.47 172 ARG A CA 1
ATOM 1349 C C . ARG A 1 172 ? -2.834 -9.546 9.013 1.00 51.47 172 ARG A C 1
ATOM 1351 O O . ARG A 1 172 ? -1.840 -10.113 8.574 1.00 51.47 172 ARG A O 1
ATOM 1358 N N . MET A 1 173 ? -3.925 -9.328 8.283 1.00 51.34 173 MET A N 1
ATOM 1359 C CA . MET A 1 173 ? -3.981 -9.495 6.828 1.00 51.34 173 MET A CA 1
ATOM 1360 C C . MET A 1 173 ? -3.310 -8.289 6.167 1.00 51.34 173 MET A C 1
ATOM 1362 O O . MET A 1 173 ? -2.276 -8.491 5.546 1.00 51.34 173 MET A O 1
ATOM 1366 N N . CYS A 1 174 ? -3.714 -7.058 6.501 1.00 57.22 174 CYS A N 1
ATOM 1367 C CA . CYS A 1 174 ? -3.046 -5.839 6.029 1.00 57.22 174 CYS A CA 1
ATOM 1368 C C . CYS A 1 174 ? -1.533 -5.832 6.342 1.00 57.22 174 CYS A C 1
ATOM 1370 O O . CYS A 1 174 ? -0.736 -5.452 5.501 1.00 57.22 174 CYS A O 1
ATOM 1372 N N . MET A 1 175 ? -1.078 -6.346 7.496 1.00 54.38 175 MET A N 1
ATOM 1373 C CA . MET A 1 175 ? 0.359 -6.501 7.798 1.00 54.38 175 MET A CA 1
ATOM 1374 C C . MET A 1 175 ? 1.087 -7.560 6.946 1.00 54.38 175 MET A C 1
ATOM 1376 O O . MET A 1 175 ? 2.315 -7.539 6.908 1.00 54.38 175 MET A O 1
ATOM 1380 N N . GLN A 1 176 ? 0.389 -8.493 6.290 1.00 55.69 176 GLN A N 1
ATOM 1381 C CA . GLN A 1 176 ? 0.966 -9.374 5.260 1.00 55.69 176 GLN A CA 1
ATOM 1382 C C . GLN A 1 176 ? 1.049 -8.669 3.901 1.00 55.69 176 GLN A C 1
ATOM 1384 O O . GLN A 1 176 ? 1.910 -9.019 3.096 1.00 55.69 176 GLN A O 1
ATOM 1389 N N . ASP A 1 177 ? 0.187 -7.683 3.658 1.00 64.31 177 ASP A N 1
ATOM 1390 C CA . ASP A 1 177 ? 0.156 -6.864 2.444 1.00 64.31 177 ASP A CA 1
ATOM 1391 C C . ASP A 1 177 ? 1.230 -5.767 2.516 1.00 64.31 177 ASP A C 1
ATOM 1393 O O . ASP A 1 177 ? 2.163 -5.757 1.713 1.00 64.31 177 ASP A O 1
ATOM 1397 N N . GLU A 1 178 ? 1.251 -5.011 3.611 1.00 67.25 178 GLU A N 1
ATOM 1398 C CA . GLU A 1 178 ? 2.321 -4.083 3.989 1.00 67.25 178 GLU A CA 1
ATOM 1399 C C . GLU A 1 178 ? 3.700 -4.746 4.087 1.00 67.25 178 GLU A C 1
ATOM 1401 O O . GLU A 1 178 ? 4.720 -4.122 3.795 1.00 67.25 178 GLU A O 1
ATOM 1406 N N . ALA A 1 179 ? 3.777 -6.031 4.453 1.00 61.34 179 ALA A N 1
ATOM 1407 C CA . ALA A 1 179 ? 5.042 -6.761 4.404 1.00 61.34 179 ALA A CA 1
ATOM 1408 C C . ALA A 1 179 ? 5.576 -6.917 2.968 1.00 61.34 179 ALA A C 1
ATOM 1410 O O . ALA A 1 179 ? 6.795 -6.936 2.791 1.00 61.34 179 ALA A O 1
ATOM 1411 N N . ARG A 1 180 ? 4.700 -6.992 1.952 1.00 73.88 180 ARG A N 1
ATOM 1412 C CA . ARG A 1 180 ? 5.087 -6.996 0.529 1.00 73.88 180 ARG A CA 1
ATOM 1413 C C . ARG A 1 180 ? 5.445 -5.586 0.058 1.00 73.88 180 ARG A C 1
ATOM 1415 O O . ARG A 1 180 ? 6.500 -5.433 -0.551 1.00 73.88 180 ARG A O 1
ATOM 1422 N N . HIS A 1 181 ? 4.654 -4.568 0.410 1.00 78.06 181 HIS A N 1
ATOM 1423 C CA . HIS A 1 181 ? 4.938 -3.162 0.076 1.00 78.06 181 HIS A CA 1
ATOM 1424 C C . HIS A 1 181 ? 6.303 -2.710 0.624 1.00 78.06 181 HIS A C 1
ATOM 1426 O O . HIS A 1 181 ? 7.161 -2.223 -0.115 1.00 78.06 181 HIS A O 1
ATOM 1432 N N . VAL A 1 182 ? 6.565 -2.978 1.908 1.00 74.75 182 VAL A N 1
ATOM 1433 C CA . VAL A 1 182 ? 7.859 -2.703 2.548 1.00 74.75 182 VAL A CA 1
ATOM 1434 C C . VAL A 1 182 ? 8.987 -3.532 1.931 1.00 74.75 182 VAL A C 1
ATOM 1436 O O . VAL A 1 182 ? 10.091 -3.011 1.773 1.00 74.75 182 VAL A O 1
ATOM 1439 N N . ALA A 1 183 ? 8.761 -4.805 1.583 1.00 71.00 183 ALA A N 1
ATOM 1440 C CA . ALA A 1 183 ? 9.792 -5.630 0.950 1.00 71.00 183 ALA A CA 1
ATOM 1441 C C . ALA A 1 183 ? 10.191 -5.090 -0.432 1.00 71.00 183 ALA A C 1
ATOM 1443 O O . ALA A 1 183 ? 11.387 -4.956 -0.686 1.00 71.00 183 ALA A O 1
ATOM 1444 N N . TYR A 1 184 ? 9.213 -4.717 -1.266 1.00 77.94 184 TYR A N 1
ATOM 1445 C CA . TYR A 1 184 ? 9.440 -4.044 -2.547 1.00 77.94 184 TYR A CA 1
ATOM 1446 C C . TYR A 1 184 ? 10.273 -2.770 -2.349 1.00 77.94 184 TYR A C 1
ATOM 1448 O O . TYR A 1 184 ? 11.373 -2.675 -2.889 1.00 77.94 184 TYR A O 1
ATOM 1456 N N . GLY A 1 185 ? 9.824 -1.842 -1.493 1.00 80.00 185 GLY A N 1
ATOM 1457 C CA . GLY A 1 185 ? 10.529 -0.577 -1.253 1.00 80.00 185 GLY A CA 1
ATOM 1458 C C . GLY A 1 185 ? 11.954 -0.764 -0.717 1.00 80.00 185 GLY A C 1
ATOM 1459 O O . GLY A 1 185 ? 12.883 -0.124 -1.198 1.00 80.00 185 GLY A O 1
ATOM 1460 N N . THR A 1 186 ? 12.159 -1.701 0.217 1.00 83.44 186 THR A N 1
ATOM 1461 C CA . THR A 1 186 ? 13.494 -2.005 0.775 1.00 83.44 186 THR A CA 1
ATOM 1462 C C . THR A 1 186 ? 14.457 -2.521 -0.302 1.00 83.44 186 THR A C 1
ATOM 1464 O O . THR A 1 186 ? 15.643 -2.204 -0.263 1.00 83.44 186 THR A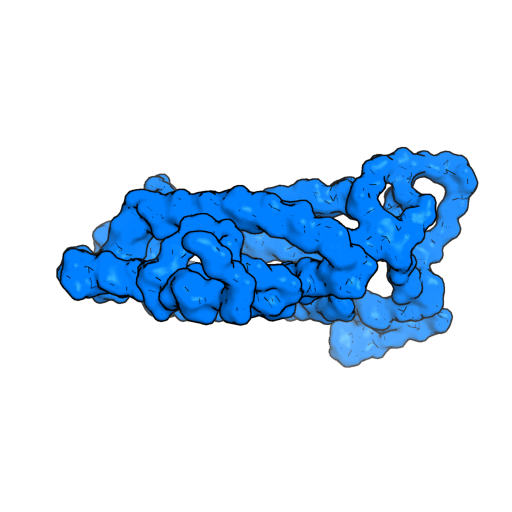 O 1
ATOM 1467 N N . MET A 1 187 ? 13.975 -3.330 -1.253 1.00 83.69 187 MET A N 1
ATOM 1468 C CA . MET A 1 187 ? 14.811 -3.906 -2.315 1.00 83.69 187 MET A CA 1
ATOM 1469 C C . MET A 1 187 ? 15.004 -2.956 -3.500 1.00 83.69 187 MET A C 1
ATOM 1471 O O . MET A 1 187 ? 16.092 -2.932 -4.064 1.00 83.69 187 MET A O 1
ATOM 1475 N N . HIS A 1 188 ? 14.012 -2.126 -3.823 1.00 86.75 188 HIS A N 1
ATOM 1476 C CA . HIS A 1 188 ? 14.138 -1.052 -4.809 1.00 86.75 188 HIS A CA 1
ATOM 1477 C C . HIS A 1 188 ? 15.179 -0.004 -4.373 1.00 86.75 188 HIS A C 1
ATOM 1479 O O . HIS A 1 188 ? 16.118 0.256 -5.121 1.00 86.75 188 HIS A O 1
ATOM 1485 N N . LEU A 1 189 ? 15.091 0.515 -3.137 1.00 87.00 189 LEU A N 1
ATOM 1486 C CA . LEU A 1 189 ? 16.083 1.457 -2.593 1.00 87.00 189 LEU A CA 1
ATOM 1487 C C . LEU A 1 189 ? 17.496 0.855 -2.587 1.00 87.00 189 LEU A C 1
ATOM 1489 O O . LEU A 1 189 ? 18.454 1.513 -2.985 1.00 87.00 189 LEU A O 1
ATOM 1493 N N . ARG A 1 190 ? 17.616 -0.424 -2.208 1.00 86.75 190 ARG A N 1
ATOM 1494 C CA . ARG A 1 190 ? 18.893 -1.144 -2.258 1.00 86.75 190 ARG A CA 1
ATOM 1495 C C . ARG A 1 190 ? 19.443 -1.258 -3.676 1.00 86.75 190 ARG A C 1
ATOM 1497 O O . ARG A 1 190 ? 20.630 -1.031 -3.874 1.00 86.75 190 ARG A O 1
ATOM 1504 N N . TYR A 1 191 ? 18.604 -1.614 -4.648 1.00 85.31 191 TYR A N 1
ATOM 1505 C CA . TYR A 1 191 ? 19.019 -1.726 -6.045 1.00 85.31 191 TYR A CA 1
ATOM 1506 C C . TYR A 1 191 ? 19.474 -0.372 -6.596 1.00 85.31 191 TYR A C 1
ATOM 1508 O O . TYR A 1 191 ? 20.496 -0.321 -7.270 1.00 85.31 191 TYR A O 1
ATOM 1516 N N . ALA A 1 192 ? 18.778 0.722 -6.268 1.00 87.12 192 ALA A N 1
ATOM 1517 C CA . ALA A 1 192 ? 19.199 2.069 -6.646 1.00 87.12 192 ALA A CA 1
ATOM 1518 C C . ALA A 1 192 ? 20.611 2.384 -6.114 1.00 87.12 192 ALA A C 1
ATOM 1520 O O . ALA A 1 192 ? 21.502 2.675 -6.906 1.00 87.12 192 ALA A O 1
ATOM 1521 N N . ILE A 1 193 ? 20.850 2.203 -4.811 1.00 88.44 193 ILE A N 1
ATOM 1522 C CA . ILE A 1 193 ? 22.146 2.486 -4.161 1.00 88.44 193 ILE A CA 1
ATOM 1523 C C . ILE A 1 193 ? 23.267 1.539 -4.643 1.00 88.44 193 ILE A C 1
ATOM 1525 O O . ILE A 1 193 ? 24.417 1.951 -4.779 1.00 88.44 193 ILE A O 1
ATOM 1529 N N . GLU A 1 194 ? 22.961 0.272 -4.954 1.00 86.44 194 GLU A N 1
ATOM 1530 C CA . GLU A 1 194 ? 23.924 -0.678 -5.544 1.00 86.44 194 GLU A CA 1
ATOM 1531 C C . GLU A 1 194 ? 24.267 -0.379 -7.021 1.00 86.44 194 GLU A C 1
ATOM 1533 O O . GLU A 1 194 ? 25.214 -0.967 -7.555 1.00 86.44 194 GLU A O 1
ATOM 1538 N N . LYS A 1 195 ? 23.515 0.501 -7.700 1.00 88.75 195 LYS A N 1
ATOM 1539 C CA . LYS A 1 195 ? 23.762 0.920 -9.093 1.00 88.75 195 LYS A CA 1
ATOM 1540 C C . LYS A 1 195 ? 24.337 2.325 -9.204 1.00 88.75 195 LYS A C 1
ATOM 1542 O O . LYS A 1 195 ? 25.222 2.533 -10.031 1.00 88.75 195 LYS A O 1
ATOM 1547 N N . ASP A 1 196 ? 23.857 3.242 -8.377 1.00 87.12 196 ASP A N 1
ATOM 1548 C CA . ASP A 1 196 ? 2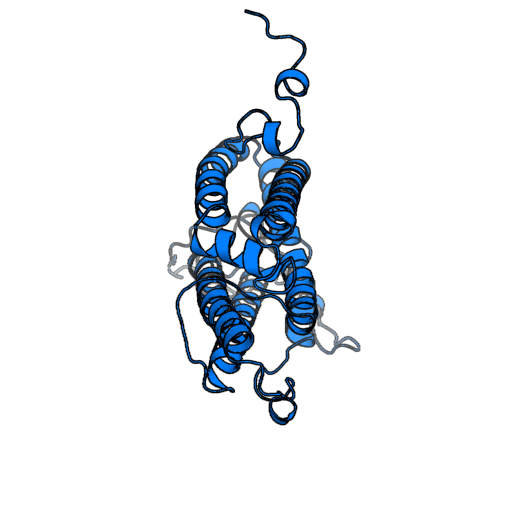4.305 4.624 -8.293 1.00 87.12 196 ASP A CA 1
ATOM 1549 C C . ASP A 1 196 ? 24.490 5.008 -6.812 1.00 87.12 196 ASP A C 1
ATOM 1551 O O . ASP A 1 196 ? 23.518 5.338 -6.131 1.00 87.12 196 ASP A O 1
ATOM 1555 N N . PRO A 1 197 ? 25.721 4.943 -6.276 1.00 85.56 197 PRO A N 1
ATOM 1556 C CA . PRO A 1 197 ? 25.987 5.327 -4.893 1.00 85.56 197 PRO A CA 1
ATOM 1557 C C . PRO A 1 197 ? 25.707 6.805 -4.588 1.00 85.56 197 PRO A C 1
ATOM 1559 O O . PRO A 1 197 ? 25.465 7.130 -3.426 1.00 85.56 197 PRO A O 1
ATOM 1562 N N . ASP A 1 198 ? 25.712 7.691 -5.591 1.00 87.25 198 ASP A N 1
ATOM 1563 C CA . ASP A 1 198 ? 25.513 9.129 -5.379 1.00 87.25 198 ASP A CA 1
ATOM 1564 C C . ASP A 1 198 ? 24.030 9.448 -5.081 1.00 87.25 198 ASP A C 1
ATOM 1566 O O . ASP A 1 198 ? 23.733 10.398 -4.353 1.00 87.25 198 ASP A O 1
ATOM 1570 N N . VAL A 1 199 ? 23.090 8.597 -5.528 1.00 89.06 199 VAL A N 1
ATOM 1571 C CA . VAL A 1 199 ? 21.647 8.729 -5.224 1.00 89.06 199 VAL A CA 1
ATOM 1572 C C . VAL A 1 199 ? 21.317 8.503 -3.741 1.00 89.06 199 VAL A C 1
ATOM 1574 O O . VAL A 1 199 ? 20.243 8.887 -3.272 1.00 89.06 199 VAL A O 1
ATOM 1577 N N . ALA A 1 200 ? 22.231 7.899 -2.971 1.00 87.38 200 ALA A N 1
ATOM 1578 C CA . ALA A 1 200 ? 22.023 7.634 -1.550 1.00 87.38 200 ALA A CA 1
ATOM 1579 C C . ALA A 1 200 ? 21.770 8.923 -0.747 1.00 87.38 200 ALA A C 1
ATOM 1581 O O . ALA A 1 200 ? 20.971 8.902 0.188 1.00 87.38 200 ALA A O 1
ATOM 1582 N N . GLU A 1 201 ? 22.396 10.044 -1.124 1.00 88.50 201 GLU A N 1
ATOM 1583 C CA . GLU A 1 201 ? 22.227 11.327 -0.431 1.00 88.50 201 GLU A CA 1
ATOM 1584 C C . GLU A 1 201 ? 20.841 11.950 -0.684 1.00 88.50 201 GLU A C 1
ATOM 1586 O O . GLU A 1 201 ? 20.208 12.418 0.261 1.00 88.50 201 GLU A O 1
ATOM 1591 N N . GLU A 1 202 ? 20.299 11.862 -1.907 1.00 89.12 202 GLU A N 1
ATOM 1592 C CA . GLU A 1 202 ? 18.919 12.295 -2.203 1.00 89.12 202 GLU A CA 1
ATOM 1593 C C . GLU A 1 202 ? 17.897 11.457 -1.414 1.00 89.12 202 GLU A C 1
ATOM 1595 O O . GLU A 1 202 ? 16.947 11.989 -0.831 1.00 89.12 202 GLU A O 1
ATOM 1600 N N . ILE A 1 203 ? 18.125 10.141 -1.309 1.00 89.81 203 ILE A N 1
ATOM 1601 C CA . ILE A 1 203 ? 17.298 9.263 -0.469 1.00 89.81 203 ILE A CA 1
ATOM 1602 C C . ILE A 1 203 ? 17.461 9.639 1.017 1.00 89.81 203 ILE A C 1
ATOM 1604 O O . ILE A 1 203 ? 16.477 9.619 1.759 1.00 89.81 203 ILE A O 1
ATOM 1608 N N . HIS A 1 204 ? 18.658 10.022 1.477 1.00 90.06 204 HIS A N 1
ATOM 1609 C CA . HIS A 1 204 ? 18.854 10.509 2.844 1.00 90.06 204 HIS A CA 1
ATOM 1610 C C . HIS A 1 204 ? 18.064 11.798 3.118 1.00 90.06 204 HIS A C 1
ATOM 1612 O O . HIS A 1 204 ? 17.384 11.842 4.143 1.00 90.06 204 HIS A O 1
ATOM 1618 N N . GLU A 1 205 ? 18.087 12.798 2.230 1.00 89.56 205 GLU A N 1
ATOM 1619 C CA . GLU A 1 205 ? 17.285 14.027 2.372 1.00 89.56 205 GLU A CA 1
ATOM 1620 C C . GLU A 1 205 ? 15.773 13.730 2.381 1.00 89.56 205 GLU A C 1
ATOM 1622 O O . GLU A 1 205 ? 15.030 14.246 3.224 1.00 89.56 205 GLU A O 1
ATOM 1627 N N . ALA A 1 206 ? 15.304 12.837 1.503 1.00 88.12 206 ALA A N 1
ATOM 1628 C CA . ALA A 1 206 ? 13.906 12.405 1.483 1.00 88.12 206 ALA A CA 1
ATOM 1629 C C . ALA A 1 206 ? 13.491 11.704 2.794 1.00 88.12 206 ALA A C 1
ATOM 1631 O O . ALA A 1 206 ? 12.386 11.925 3.303 1.00 88.12 206 ALA A O 1
ATOM 1632 N N . LEU A 1 207 ? 14.381 10.891 3.376 1.00 90.19 207 LEU A N 1
ATOM 1633 C CA . LEU A 1 207 ? 14.166 10.242 4.672 1.00 90.19 207 LEU A CA 1
ATOM 1634 C C . LEU A 1 207 ? 14.269 11.218 5.855 1.00 90.19 207 LEU A C 1
ATOM 1636 O O . LEU A 1 207 ? 13.544 11.027 6.827 1.00 90.19 207 LEU A O 1
ATOM 1640 N N . ASP A 1 208 ? 15.077 12.282 5.783 1.00 89.12 208 ASP A N 1
ATOM 1641 C CA . ASP A 1 208 ? 15.114 13.334 6.814 1.00 89.12 208 ASP A CA 1
ATOM 1642 C C . ASP A 1 208 ? 13.729 13.993 6.966 1.00 89.12 208 ASP A C 1
ATOM 1644 O O . ASP A 1 208 ? 13.223 14.157 8.080 1.00 89.12 208 ASP A O 1
ATOM 1648 N N . HIS A 1 209 ? 13.072 14.306 5.841 1.00 86.19 209 HIS A N 1
ATOM 1649 C CA . HIS A 1 209 ? 11.705 14.832 5.840 1.00 86.19 209 HIS A CA 1
ATOM 1650 C C . HIS A 1 209 ? 10.671 13.774 6.265 1.00 86.19 209 HIS A C 1
ATOM 1652 O O . HIS A 1 209 ? 9.784 14.057 7.075 1.00 86.19 209 HIS A O 1
ATOM 1658 N N . GLY A 1 210 ? 10.806 12.541 5.761 1.00 84.56 210 GLY A N 1
ATOM 1659 C CA . GLY A 1 210 ? 9.931 11.418 6.108 1.00 84.56 210 GLY A CA 1
ATOM 1660 C C . GLY A 1 210 ? 9.941 11.065 7.599 1.00 84.56 210 GLY A C 1
ATOM 1661 O O . GLY A 1 210 ? 8.897 10.722 8.152 1.00 84.56 210 GLY A O 1
ATOM 1662 N N . GLU A 1 211 ? 11.083 11.202 8.276 1.00 89.56 211 GLU A N 1
ATOM 1663 C CA . GLU A 1 211 ? 11.203 10.989 9.722 1.00 89.56 211 GLU A CA 1
ATOM 1664 C C . GLU A 1 211 ? 10.462 12.053 10.543 1.00 89.56 211 GLU A C 1
ATOM 1666 O O . GLU A 1 211 ? 9.783 11.683 11.500 1.00 89.56 211 GLU A O 1
ATOM 1671 N N . SER A 1 212 ? 10.495 13.335 10.146 1.00 83.44 212 SER A N 1
ATOM 1672 C CA . SER A 1 212 ? 9.671 14.375 10.794 1.00 83.44 212 SER A CA 1
ATOM 1673 C C . SER A 1 212 ? 8.191 14.016 10.691 1.00 83.44 212 SER A C 1
ATOM 1675 O O . SER A 1 212 ? 7.505 13.938 11.706 1.00 83.44 212 SER A O 1
ATOM 1677 N N . VAL A 1 213 ? 7.715 13.685 9.484 1.00 81.19 213 VAL A N 1
ATOM 1678 C CA . VAL A 1 213 ? 6.309 13.311 9.257 1.00 81.19 213 VAL A CA 1
ATOM 1679 C C . VAL A 1 213 ? 5.926 12.058 10.057 1.00 81.19 213 VAL A C 1
ATOM 1681 O O . VAL A 1 213 ? 4.831 11.994 10.613 1.00 81.19 213 VAL A O 1
ATOM 1684 N N . LEU A 1 214 ? 6.828 11.077 10.175 1.00 80.69 214 LEU A N 1
ATOM 1685 C CA . LEU A 1 214 ? 6.625 9.868 10.979 1.00 80.69 214 LEU A CA 1
ATOM 1686 C C . LEU A 1 214 ? 6.499 10.174 12.483 1.00 80.69 214 LEU A C 1
ATOM 1688 O O . LEU A 1 214 ? 5.673 9.558 13.162 1.00 80.69 214 LEU A O 1
ATOM 1692 N N . ILE A 1 215 ? 7.293 11.116 13.001 1.00 81.81 215 ILE A N 1
ATOM 1693 C CA . ILE A 1 215 ? 7.242 11.573 14.398 1.00 81.81 215 ILE A CA 1
ATOM 1694 C C . ILE A 1 215 ? 5.973 12.396 14.649 1.00 81.81 215 ILE A C 1
ATOM 1696 O O . ILE A 1 215 ? 5.245 12.107 15.601 1.00 81.81 215 ILE A O 1
ATOM 1700 N N . ASP A 1 216 ? 5.667 13.371 13.792 1.00 79.62 216 ASP A N 1
ATOM 1701 C CA . ASP A 1 216 ? 4.491 14.241 13.909 1.00 79.62 216 ASP A CA 1
ATOM 1702 C C . ASP A 1 216 ? 3.188 13.426 13.848 1.00 79.62 216 ASP A C 1
ATOM 1704 O O . ASP A 1 216 ? 2.311 13.571 14.700 1.00 79.62 216 ASP A O 1
ATOM 1708 N N . PHE A 1 217 ? 3.084 12.489 12.899 1.00 71.06 217 PHE A N 1
ATOM 1709 C CA . PHE A 1 217 ? 1.946 11.573 12.789 1.00 71.06 217 PHE A CA 1
ATOM 1710 C C . PHE A 1 217 ? 1.870 10.624 13.995 1.00 71.06 217 PHE A C 1
ATOM 1712 O O . PHE A 1 217 ? 0.839 10.544 14.660 1.00 71.06 217 PHE A O 1
ATOM 1719 N N . GLY A 1 218 ? 2.969 9.941 14.336 1.00 69.12 218 GLY A N 1
ATOM 1720 C CA . GLY A 1 218 ? 3.008 8.958 15.427 1.00 69.12 218 GLY A CA 1
ATOM 1721 C C . GLY A 1 218 ? 2.829 9.541 16.836 1.00 69.12 218 GLY A C 1
ATOM 1722 O O . GLY A 1 218 ? 2.497 8.796 17.761 1.00 69.12 218 GLY A O 1
ATOM 1723 N N . SER A 1 219 ? 3.036 10.850 17.008 1.00 75.75 219 SER A N 1
ATOM 1724 C CA . SER A 1 219 ? 2.823 11.580 18.266 1.00 75.75 219 SER A CA 1
ATOM 1725 C C . SER A 1 219 ? 1.517 12.380 18.314 1.00 75.75 219 SER A C 1
ATOM 1727 O O . SER A 1 219 ? 1.141 12.839 19.396 1.00 75.75 219 SER A O 1
ATOM 1729 N N . ALA A 1 220 ? 0.794 12.507 17.192 1.00 76.00 220 ALA A N 1
ATOM 1730 C CA . ALA A 1 220 ? -0.447 13.272 17.102 1.00 76.00 220 ALA A CA 1
ATOM 1731 C C . ALA A 1 220 ? -1.434 12.891 18.231 1.00 76.00 220 ALA A C 1
ATOM 1733 O O . ALA A 1 220 ? -1.572 11.699 18.542 1.00 76.00 220 ALA A O 1
ATOM 1734 N N . PRO A 1 221 ? -2.126 13.852 18.882 1.00 71.81 221 PRO A N 1
ATOM 1735 C CA . PRO A 1 221 ? -2.961 13.566 20.055 1.00 71.81 221 PRO A CA 1
ATOM 1736 C C . PRO A 1 221 ? -4.076 12.555 19.785 1.00 71.81 221 PRO A C 1
ATOM 1738 O O . PRO A 1 221 ? -4.448 11.784 20.665 1.00 71.81 221 PRO A O 1
ATOM 1741 N N . ASP A 1 222 ? -4.593 12.543 18.565 1.00 66.31 222 ASP A N 1
ATOM 1742 C CA . ASP A 1 222 ? -5.675 11.681 18.105 1.00 66.31 222 ASP A CA 1
ATOM 1743 C C . ASP A 1 222 ? -5.201 10.245 17.787 1.00 66.31 222 ASP A C 1
ATOM 1745 O O . ASP A 1 222 ? -5.911 9.292 18.106 1.00 66.31 222 ASP A O 1
ATOM 1749 N N . ILE A 1 223 ? -3.970 10.037 17.295 1.00 65.44 223 ILE A N 1
ATOM 1750 C CA . ILE A 1 223 ? -3.342 8.699 17.280 1.00 65.44 223 ILE A CA 1
ATOM 1751 C C . ILE A 1 223 ? -2.994 8.251 18.696 1.00 65.44 223 ILE A C 1
ATOM 1753 O O . ILE A 1 223 ? -3.350 7.147 19.103 1.00 65.44 223 ILE A O 1
ATOM 1757 N N . SER A 1 224 ? -2.280 9.082 19.453 1.00 73.44 224 SER A N 1
ATOM 1758 C CA . SER A 1 224 ? -1.638 8.668 20.703 1.00 73.44 224 SER A CA 1
ATOM 1759 C C . SER A 1 224 ? -2.628 8.437 21.849 1.00 73.44 224 SER A C 1
ATOM 1761 O O . SER A 1 224 ? -2.525 7.414 22.531 1.00 73.44 224 SER A O 1
ATOM 1763 N N . SER A 1 225 ? -3.622 9.317 22.039 1.00 72.69 225 SER A N 1
ATOM 1764 C CA . SER A 1 225 ? -4.680 9.107 23.043 1.00 72.69 225 SER A CA 1
ATOM 1765 C C . SER A 1 225 ? -5.564 7.915 22.691 1.00 72.69 225 SER A C 1
ATOM 1767 O O . SER A 1 225 ? -5.934 7.142 23.574 1.00 72.69 225 SER A O 1
ATOM 1769 N N . ALA A 1 226 ? -5.824 7.701 21.399 1.00 70.56 226 ALA A N 1
ATOM 1770 C CA . ALA A 1 226 ? -6.527 6.521 20.949 1.00 70.56 226 ALA A CA 1
ATOM 1771 C C . ALA A 1 226 ? -5.682 5.265 21.208 1.00 70.56 226 ALA A C 1
ATOM 1773 O O . ALA A 1 226 ? -6.120 4.412 21.962 1.00 70.56 226 ALA A O 1
ATOM 1774 N N . LEU A 1 227 ? -4.442 5.133 20.724 1.00 70.94 227 LEU A N 1
ATOM 1775 C CA . LEU A 1 227 ? -3.602 3.961 21.041 1.00 70.94 227 LEU A CA 1
ATOM 1776 C C . LEU A 1 227 ? -3.526 3.674 22.557 1.00 70.94 227 LEU A C 1
ATOM 1778 O O . LEU A 1 227 ? -3.553 2.509 22.957 1.00 70.94 227 LEU A O 1
ATOM 1782 N N . ALA A 1 228 ? -3.529 4.711 23.400 1.00 79.56 228 ALA A N 1
ATOM 1783 C CA . ALA A 1 228 ? -3.605 4.574 24.853 1.00 79.56 228 ALA A CA 1
ATOM 1784 C C . ALA A 1 228 ? -4.974 4.083 25.389 1.00 79.56 228 ALA A C 1
ATOM 1786 O O . ALA A 1 228 ? -4.995 3.311 26.340 1.00 79.56 228 ALA A O 1
ATOM 1787 N N . MET A 1 229 ? -6.101 4.455 24.779 1.00 73.88 229 MET A N 1
ATOM 1788 C CA . MET A 1 229 ? -7.441 3.893 25.046 1.00 73.88 229 MET A CA 1
ATOM 1789 C C . MET A 1 229 ? -7.560 2.416 24.617 1.00 73.88 229 MET A C 1
ATOM 1791 O O . MET A 1 229 ? -8.286 1.621 25.208 1.00 73.88 229 MET A O 1
ATOM 1795 N N . LEU A 1 230 ? -6.846 2.028 23.562 1.00 69.06 230 LEU A N 1
ATOM 1796 C CA . LEU A 1 230 ? -7.179 0.836 22.776 1.00 69.06 230 LEU A CA 1
ATOM 1797 C C . LEU A 1 230 ? -6.299 -0.374 23.076 1.00 69.06 230 LEU A C 1
ATOM 1799 O O . LEU A 1 230 ? -6.791 -1.497 23.173 1.00 69.06 230 LEU A O 1
ATOM 1803 N N . LEU A 1 231 ? -4.999 -0.150 23.271 1.00 70.19 231 LEU A N 1
ATOM 1804 C CA . LEU A 1 231 ? -4.050 -1.201 23.634 1.00 70.19 231 LEU A CA 1
ATOM 1805 C C . LEU A 1 231 ? -4.313 -1.871 25.006 1.00 70.19 231 LEU A C 1
ATOM 1807 O O . LEU A 1 231 ? -3.984 -3.055 25.114 1.00 70.19 231 LEU A O 1
ATOM 1811 N N . PRO A 1 232 ? -4.903 -1.218 26.036 1.00 74.81 232 PRO A N 1
ATOM 1812 C CA . PRO A 1 232 ? -5.346 -1.900 27.253 1.00 74.81 232 PRO A CA 1
ATOM 1813 C C . PRO A 1 232 ? -6.745 -2.529 27.122 1.00 74.81 232 PRO A C 1
ATOM 1815 O O . PRO A 1 232 ? -7.110 -3.331 27.979 1.00 74.81 232 PRO A O 1
ATOM 1818 N N . GLY A 1 233 ? -7.496 -2.210 26.058 1.00 64.56 233 GLY A N 1
ATOM 1819 C CA . GLY A 1 233 ? -8.825 -2.761 25.776 1.00 64.56 233 GLY A CA 1
ATOM 1820 C C . GLY A 1 233 ? -10.016 -1.953 26.309 1.00 64.56 233 GLY A C 1
ATOM 1821 O O . GLY A 1 233 ? -11.089 -2.531 26.452 1.00 64.56 233 GLY A O 1
ATOM 1822 N N . GLY A 1 234 ? -9.852 -0.660 26.610 1.00 68.12 234 GLY A N 1
ATOM 1823 C CA . GLY A 1 234 ? -10.921 0.213 27.105 1.00 68.12 234 GLY A CA 1
ATOM 1824 C C . GLY A 1 234 ? -10.399 1.394 27.931 1.00 68.12 234 GLY A C 1
ATOM 1825 O O . GLY A 1 234 ? -9.192 1.564 28.104 1.00 68.12 234 GLY A O 1
ATOM 1826 N N . ALA A 1 235 ? -11.318 2.195 28.479 1.00 76.12 235 ALA A N 1
ATOM 1827 C CA . ALA A 1 235 ? -10.979 3.407 29.235 1.00 76.12 235 ALA A CA 1
ATOM 1828 C C . ALA A 1 235 ? -10.325 3.153 30.611 1.00 76.12 235 ALA A C 1
ATOM 1830 O O . ALA A 1 235 ? -9.757 4.068 31.213 1.00 76.12 235 ALA A O 1
ATOM 1831 N N . ASP A 1 236 ? -10.371 1.916 31.107 1.00 76.75 236 ASP A N 1
ATOM 1832 C CA . ASP A 1 236 ? -9.762 1.533 32.376 1.00 76.75 236 ASP A CA 1
ATOM 1833 C C . ASP A 1 236 ? -8.224 1.481 32.293 1.00 76.75 236 ASP A C 1
ATOM 1835 O O . ASP A 1 236 ? -7.631 0.844 31.422 1.00 76.75 236 ASP A O 1
ATOM 1839 N N . ASP A 1 237 ? -7.554 2.104 33.270 1.00 80.38 237 ASP A N 1
ATOM 1840 C CA . ASP A 1 237 ? -6.088 2.141 33.405 1.00 80.38 237 ASP A CA 1
ATOM 1841 C C . ASP A 1 237 ? -5.310 2.748 32.203 1.00 80.38 237 ASP A C 1
ATOM 1843 O O . ASP A 1 237 ? -4.132 2.423 32.023 1.00 80.38 237 ASP A O 1
ATOM 1847 N N . ILE A 1 238 ? -5.886 3.679 31.422 1.00 81.38 238 ILE A N 1
ATOM 1848 C CA . ILE A 1 238 ? -5.177 4.391 30.325 1.00 81.38 238 ILE A CA 1
ATOM 1849 C C . ILE A 1 238 ? -3.794 4.918 30.766 1.00 81.38 238 ILE A C 1
ATOM 1851 O O . ILE A 1 238 ? -2.794 4.708 30.078 1.00 81.38 238 ILE A O 1
ATOM 1855 N N . GLU A 1 239 ? -3.700 5.550 31.940 1.00 82.62 239 GLU A N 1
ATOM 1856 C CA . GLU A 1 239 ? -2.433 6.085 32.467 1.00 82.62 239 GLU A CA 1
ATOM 1857 C C . GLU A 1 239 ? -1.401 4.994 32.805 1.00 82.62 239 GLU A C 1
ATOM 1859 O O . GLU A 1 239 ? -0.201 5.193 32.631 1.00 82.62 239 GLU A O 1
ATOM 1864 N N . LYS A 1 240 ? -1.855 3.827 33.285 1.00 81.38 240 LYS A N 1
ATOM 1865 C CA . LYS A 1 240 ? -0.988 2.764 33.835 1.00 81.38 240 LYS A CA 1
ATOM 1866 C C . LYS A 1 240 ? -0.643 1.667 32.828 1.00 81.38 240 LYS A C 1
ATOM 1868 O O . LYS A 1 240 ? 0.352 0.968 33.001 1.00 81.38 240 LYS A O 1
ATOM 1873 N N . LYS A 1 241 ? -1.487 1.478 31.813 1.00 79.81 241 LYS A N 1
ATOM 1874 C CA . LYS A 1 241 ? -1.369 0.441 30.777 1.00 79.81 241 LYS A CA 1
ATOM 1875 C C . LYS A 1 241 ? -1.360 1.057 29.383 1.00 79.81 241 LYS A C 1
ATOM 1877 O O . LYS A 1 241 ? -0.500 0.709 28.582 1.00 79.81 241 LYS A O 1
ATOM 1882 N N . GLY A 1 242 ? -2.274 1.987 29.118 1.00 80.94 242 GLY A N 1
ATOM 1883 C CA . GLY A 1 242 ? -2.486 2.615 27.816 1.00 80.94 242 GLY A CA 1
ATOM 1884 C C . GLY A 1 242 ? -1.258 3.301 27.233 1.00 80.94 242 GLY A C 1
ATOM 1885 O O . GLY A 1 242 ? -0.656 2.790 26.287 1.00 80.94 242 GLY A O 1
ATOM 1886 N N . PHE A 1 243 ? -0.856 4.441 27.801 1.00 83.06 243 PHE A N 1
ATOM 1887 C CA . PHE A 1 243 ? 0.312 5.183 27.311 1.00 83.06 243 PHE A CA 1
ATOM 1888 C C . PHE A 1 243 ? 1.614 4.348 27.319 1.00 83.06 243 PHE A C 1
ATOM 1890 O O . PHE A 1 243 ? 2.338 4.400 26.321 1.00 83.06 243 PHE A O 1
ATOM 1897 N N . PRO A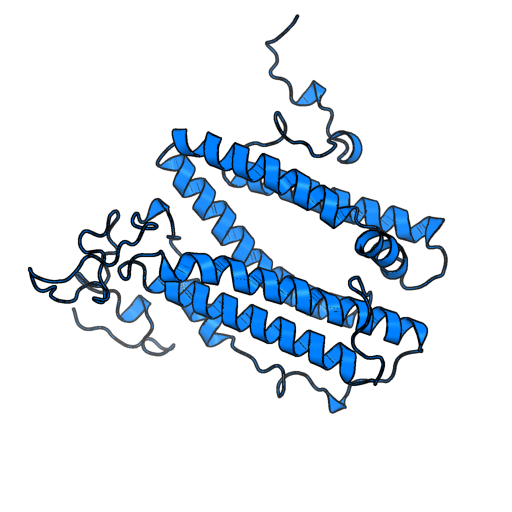 1 244 ? 1.905 3.504 28.336 1.00 85.56 244 PRO A N 1
ATOM 1898 C CA . PRO A 1 244 ? 3.049 2.587 28.292 1.00 85.56 244 PRO A CA 1
ATOM 1899 C C . PRO A 1 244 ? 3.013 1.570 27.138 1.00 85.56 244 PRO A C 1
ATOM 1901 O O . PRO A 1 244 ? 4.055 1.269 26.549 1.00 85.56 244 PRO A O 1
ATOM 1904 N N . LEU A 1 245 ? 1.838 1.038 26.779 1.00 77.00 245 LEU A N 1
ATOM 1905 C CA . LEU A 1 245 ? 1.693 0.149 25.622 1.00 77.00 245 LEU A CA 1
ATOM 1906 C C . LEU A 1 245 ? 1.845 0.912 24.299 1.00 77.00 245 LEU A C 1
ATOM 1908 O O . LEU A 1 245 ? 2.499 0.397 23.390 1.00 77.00 245 LEU A O 1
ATOM 1912 N N . ALA A 1 246 ? 1.318 2.137 24.208 1.00 77.06 246 ALA A N 1
ATOM 1913 C CA . ALA A 1 246 ? 1.477 3.000 23.037 1.00 77.06 246 ALA A CA 1
ATOM 1914 C C . ALA A 1 246 ? 2.957 3.346 22.791 1.00 77.06 246 ALA A C 1
ATOM 1916 O O . ALA A 1 246 ? 3.473 3.073 21.710 1.00 77.06 246 ALA A O 1
ATOM 1917 N N . GLN A 1 247 ? 3.688 3.807 23.815 1.00 82.25 247 GLN A N 1
ATOM 1918 C CA . GLN A 1 247 ? 5.137 4.044 23.721 1.00 82.25 247 GLN A CA 1
ATOM 1919 C C . GLN A 1 247 ? 5.909 2.787 23.292 1.00 82.25 247 GLN A C 1
ATOM 1921 O O . GLN A 1 247 ? 6.810 2.862 22.455 1.00 82.25 247 GLN A O 1
ATOM 1926 N N . LYS A 1 248 ? 5.546 1.611 23.822 1.00 78.75 248 LYS A N 1
ATOM 1927 C CA . LYS A 1 248 ? 6.166 0.332 23.443 1.00 78.75 248 LYS A CA 1
ATOM 1928 C C . LYS A 1 248 ? 5.902 -0.040 21.977 1.00 78.75 248 LYS A C 1
ATOM 1930 O O . LYS A 1 248 ? 6.773 -0.646 21.347 1.00 78.75 248 LYS A O 1
ATOM 1935 N N . LEU A 1 249 ? 4.736 0.315 21.433 1.00 75.94 249 LEU A N 1
ATOM 1936 C CA . LEU A 1 249 ? 4.406 0.129 20.020 1.00 75.94 249 LEU A CA 1
ATOM 1937 C C . LEU A 1 249 ? 5.214 1.086 19.132 1.00 75.94 249 LEU A C 1
ATOM 1939 O O . LEU A 1 249 ? 5.907 0.608 18.233 1.00 75.94 249 LEU A O 1
ATOM 1943 N N . SER A 1 250 ? 5.218 2.389 19.434 1.00 79.44 250 SER A N 1
ATOM 1944 C CA . SER A 1 250 ? 5.985 3.395 18.683 1.00 79.44 250 SER A CA 1
ATOM 1945 C C . SER A 1 250 ? 7.483 3.075 18.681 1.00 79.44 250 SER A C 1
ATOM 1947 O O . SER A 1 250 ? 8.107 3.049 17.623 1.00 79.44 250 SER A O 1
ATOM 1949 N N . LYS A 1 251 ? 8.050 2.694 19.836 1.00 82.31 251 LYS A N 1
ATOM 1950 C CA . LYS A 1 251 ? 9.435 2.207 19.948 1.00 82.31 251 LYS A CA 1
ATOM 1951 C C . LYS A 1 251 ? 9.711 1.045 18.990 1.00 82.31 251 LYS A C 1
ATOM 1953 O O . LYS A 1 251 ? 10.681 1.081 18.240 1.00 82.31 251 LYS A O 1
ATOM 1958 N N . LYS A 1 252 ? 8.837 0.031 18.961 1.00 74.75 252 LYS A N 1
ATOM 1959 C CA . LYS A 1 252 ? 8.977 -1.115 18.047 1.00 74.75 252 LYS A CA 1
ATOM 1960 C C . LYS A 1 252 ? 8.893 -0.690 16.575 1.00 74.75 252 LYS A C 1
ATOM 1962 O O . LYS A 1 252 ? 9.638 -1.234 15.761 1.00 74.75 252 LYS A O 1
ATOM 1967 N N . GLN A 1 253 ? 8.009 0.244 16.227 1.00 76.62 253 GLN A N 1
ATOM 1968 C CA . GLN A 1 253 ? 7.851 0.754 14.862 1.00 76.62 253 GLN A CA 1
ATOM 1969 C C . GLN A 1 253 ? 9.108 1.497 14.391 1.00 76.62 253 GLN A C 1
ATOM 1971 O O . GLN A 1 253 ? 9.641 1.171 13.334 1.00 76.62 253 GLN A O 1
ATOM 1976 N N . LEU A 1 254 ? 9.638 2.403 15.214 1.00 84.44 254 LEU A N 1
ATOM 1977 C CA . LEU A 1 254 ? 10.842 3.188 14.929 1.00 84.44 254 LEU A CA 1
ATOM 1978 C C . LEU A 1 254 ? 12.107 2.310 14.835 1.00 84.44 254 LEU A C 1
ATOM 1980 O O . LEU A 1 254 ? 12.863 2.422 13.873 1.00 84.44 254 LEU A O 1
ATOM 1984 N N . THR A 1 255 ? 12.300 1.343 15.743 1.00 81.38 255 THR A N 1
ATOM 1985 C CA . THR A 1 255 ? 13.386 0.349 15.606 1.00 81.38 255 THR A CA 1
ATOM 1986 C C . THR A 1 255 ? 13.218 -0.518 14.349 1.00 81.38 255 THR A C 1
ATOM 1988 O O . THR A 1 255 ? 14.204 -0.863 13.700 1.00 81.38 255 THR A O 1
ATOM 1991 N N . SER A 1 256 ? 11.978 -0.852 13.965 1.00 77.88 256 SER A N 1
ATOM 1992 C CA . SER A 1 256 ? 11.710 -1.604 12.728 1.00 77.88 256 SER A CA 1
ATOM 1993 C C . SER A 1 256 ? 11.982 -0.778 11.469 1.00 77.88 256 SER A C 1
ATOM 1995 O O . SER A 1 256 ? 12.360 -1.359 10.457 1.00 77.88 256 SER A O 1
ATOM 1997 N N . TYR A 1 257 ? 11.799 0.544 11.521 1.00 86.81 257 TYR A N 1
ATOM 1998 C CA . TYR A 1 257 ? 12.162 1.478 10.454 1.00 86.81 257 TYR A CA 1
ATOM 1999 C C . TYR A 1 257 ? 13.684 1.513 10.251 1.00 86.81 257 TYR A C 1
ATOM 2001 O O . TYR A 1 257 ? 14.143 1.149 9.171 1.00 86.81 257 TYR A O 1
ATOM 2009 N N . LEU A 1 258 ? 14.470 1.794 11.300 1.00 88.19 258 LEU A N 1
ATOM 2010 C CA . LEU A 1 258 ? 15.940 1.830 11.207 1.00 88.19 258 LEU A CA 1
ATOM 2011 C C . LEU A 1 258 ? 16.518 0.509 10.658 1.00 88.19 258 LEU A C 1
ATOM 2013 O O . LEU A 1 258 ? 17.370 0.518 9.773 1.00 88.19 258 LEU A O 1
ATOM 2017 N N . ALA A 1 259 ? 15.985 -0.635 11.103 1.00 81.81 259 ALA A N 1
ATOM 2018 C CA . ALA A 1 259 ? 16.390 -1.959 10.619 1.00 81.81 259 ALA A CA 1
ATOM 2019 C C . ALA A 1 259 ? 15.964 -2.279 9.165 1.00 81.81 259 ALA A C 1
ATOM 2021 O O . ALA A 1 259 ? 16.462 -3.244 8.581 1.00 81.81 259 ALA A O 1
ATOM 2022 N N . ARG A 1 260 ? 15.037 -1.514 8.569 1.00 85.06 260 ARG A N 1
ATOM 2023 C CA . ARG A 1 260 ? 14.702 -1.591 7.133 1.00 85.06 260 ARG A CA 1
ATOM 2024 C C . ARG A 1 260 ? 15.647 -0.724 6.311 1.00 85.06 260 ARG A C 1
ATOM 2026 O O . ARG A 1 260 ? 16.130 -1.205 5.296 1.00 85.06 260 ARG A O 1
ATOM 2033 N N . CYS A 1 261 ? 15.957 0.485 6.775 1.00 87.88 261 CYS A N 1
ATOM 2034 C CA . CYS A 1 261 ? 16.934 1.371 6.141 1.00 87.88 261 CYS A CA 1
ATOM 2035 C C . CYS A 1 261 ? 18.319 0.700 6.060 1.00 87.88 261 CYS A C 1
ATOM 2037 O O . CYS A 1 261 ? 18.886 0.586 4.978 1.00 87.88 261 CYS A O 1
ATOM 2039 N N . GLU A 1 262 ? 18.777 0.088 7.158 1.00 87.62 262 GLU A N 1
ATOM 2040 C CA . GLU A 1 262 ? 19.989 -0.747 7.190 1.00 87.62 262 GLU A CA 1
ATOM 2041 C C . GLU A 1 262 ? 19.954 -1.872 6.134 1.00 87.62 262 GLU A C 1
ATOM 2043 O O . GLU A 1 262 ? 20.894 -2.070 5.368 1.00 87.62 262 GLU A O 1
ATOM 2048 N N . ARG A 1 263 ? 18.823 -2.584 6.019 1.00 83.56 263 ARG A N 1
ATOM 2049 C CA . ARG A 1 263 ? 18.626 -3.646 5.011 1.00 83.56 263 ARG A CA 1
ATOM 2050 C C . ARG A 1 263 ? 18.517 -3.138 3.571 1.00 83.56 263 ARG A C 1
ATOM 2052 O O . ARG A 1 263 ? 18.721 -3.937 2.654 1.00 83.56 263 ARG A O 1
ATOM 2059 N N . ALA A 1 264 ? 18.177 -1.866 3.386 1.00 85.06 264 ALA A N 1
ATOM 2060 C CA . ALA A 1 264 ? 18.196 -1.173 2.106 1.00 85.06 264 ALA A CA 1
ATOM 2061 C C . ALA A 1 264 ? 19.594 -0.622 1.753 1.00 85.06 264 ALA A C 1
ATOM 2063 O O . ALA A 1 264 ? 19.765 -0.079 0.670 1.00 85.06 264 ALA A O 1
ATOM 2064 N N . GLY A 1 265 ? 20.593 -0.769 2.634 1.00 86.00 265 GLY A N 1
ATOM 2065 C CA . GLY A 1 265 ? 21.942 -0.230 2.433 1.00 86.00 265 GLY A CA 1
ATOM 2066 C C . GLY A 1 265 ? 22.099 1.246 2.811 1.00 86.00 265 GLY A C 1
ATOM 2067 O O . GLY A 1 265 ? 23.149 1.818 2.544 1.00 86.00 265 GLY A O 1
ATOM 2068 N N . ILE A 1 266 ? 21.091 1.856 3.446 1.00 87.69 266 ILE A N 1
ATOM 2069 C CA . ILE A 1 266 ? 21.078 3.274 3.827 1.00 87.69 266 ILE A CA 1
ATOM 2070 C C . ILE A 1 266 ? 20.976 3.418 5.351 1.00 87.69 266 ILE A C 1
ATOM 2072 O O . ILE A 1 266 ? 19.893 3.495 5.932 1.00 87.69 266 ILE A O 1
ATOM 2076 N N . SER A 1 267 ? 22.119 3.388 6.039 1.00 89.19 267 SER A N 1
ATOM 2077 C CA . SER A 1 267 ? 22.137 3.412 7.507 1.00 89.19 267 SER A CA 1
ATOM 2078 C C . SER A 1 267 ? 21.756 4.796 8.047 1.00 89.19 267 SER A C 1
ATOM 2080 O O . SER A 1 267 ? 22.383 5.805 7.736 1.00 89.19 267 SER A O 1
ATOM 2082 N N . ARG A 1 268 ? 20.695 4.858 8.857 1.00 90.69 268 ARG A N 1
ATOM 2083 C CA . ARG A 1 268 ? 20.134 6.101 9.425 1.00 90.69 268 ARG A CA 1
ATOM 2084 C C . ARG A 1 268 ? 20.621 6.524 10.832 1.00 90.69 268 ARG A C 1
ATOM 2086 O O . ARG A 1 268 ? 20.470 7.711 11.116 1.00 90.69 268 ARG A O 1
ATOM 2093 N N . PRO A 1 269 ? 21.189 5.674 11.722 1.00 84.69 269 PRO A N 1
ATOM 2094 C CA . PRO A 1 269 ? 21.486 6.065 13.109 1.00 84.69 269 PRO A CA 1
ATOM 2095 C C . PRO A 1 269 ? 22.393 7.289 13.325 1.00 84.69 269 PRO A C 1
ATOM 2097 O O . PRO A 1 269 ? 22.258 7.935 14.356 1.00 84.69 269 PRO A O 1
ATOM 2100 N N . GLU A 1 270 ? 23.281 7.642 12.389 1.00 82.44 270 GLU A N 1
ATOM 2101 C CA . GLU A 1 270 ? 24.144 8.837 12.515 1.00 82.44 270 GLU A CA 1
ATOM 2102 C C . GLU A 1 270 ? 23.446 10.160 12.139 1.00 82.44 270 GLU A C 1
ATOM 2104 O O . GLU A 1 270 ? 23.908 11.230 12.532 1.00 82.44 270 GLU A O 1
ATOM 2109 N N . ARG A 1 271 ? 22.338 10.099 11.386 1.00 84.94 271 ARG A N 1
ATOM 2110 C CA . ARG A 1 271 ? 21.644 11.265 10.797 1.00 84.94 271 ARG A CA 1
ATOM 2111 C C . ARG A 1 271 ? 20.196 11.431 11.269 1.00 84.94 271 ARG A C 1
ATOM 2113 O O . ARG A 1 271 ? 19.610 12.493 11.086 1.00 84.94 271 ARG A O 1
ATOM 2120 N N . THR A 1 272 ? 19.600 10.383 11.835 1.00 86.31 272 THR A N 1
ATOM 2121 C CA . THR A 1 272 ? 18.161 10.346 12.104 1.00 86.31 272 THR A CA 1
ATOM 2122 C C . THR A 1 272 ? 17.698 11.395 13.114 1.00 86.31 272 THR A C 1
ATOM 2124 O O . THR A 1 272 ? 18.344 11.636 14.133 1.00 86.31 272 THR A O 1
ATOM 2127 N N . THR A 1 273 ? 16.528 11.982 12.856 1.00 82.19 273 THR A N 1
ATOM 2128 C CA . THR A 1 273 ? 15.848 12.892 13.795 1.00 82.19 273 THR A CA 1
ATOM 2129 C C . THR A 1 273 ? 15.041 12.143 14.864 1.00 82.19 273 THR A C 1
ATOM 2131 O O . THR A 1 273 ? 14.521 12.754 15.799 1.00 82.19 273 THR A O 1
ATOM 2134 N N . ILE A 1 274 ? 14.951 10.811 14.761 1.00 85.31 274 ILE A N 1
ATOM 2135 C CA . ILE A 1 274 ? 14.254 9.948 15.718 1.00 85.31 274 ILE A CA 1
ATOM 2136 C C . ILE A 1 274 ? 15.038 9.885 17.044 1.00 85.31 274 ILE A C 1
ATOM 2138 O O . ILE A 1 274 ? 16.211 9.511 17.028 1.00 85.31 274 ILE A O 1
ATOM 2142 N N . PRO A 1 275 ? 14.406 10.136 18.210 1.00 82.31 275 PRO A N 1
ATOM 2143 C CA . PRO A 1 275 ? 15.072 10.030 19.511 1.00 82.31 275 PRO A CA 1
ATOM 2144 C C . PRO A 1 275 ? 15.559 8.600 19.823 1.00 82.31 275 PRO A C 1
ATOM 2146 O O . PRO A 1 275 ? 14.788 7.714 20.207 1.00 82.31 275 PRO A O 1
ATOM 2149 N N . LEU A 1 276 ? 16.860 8.359 19.633 1.00 82.38 276 LEU A N 1
ATOM 2150 C CA . LEU A 1 276 ? 17.507 7.052 19.815 1.00 82.38 276 LEU A CA 1
ATOM 2151 C C . LEU A 1 276 ? 17.522 6.585 21.280 1.00 82.38 276 LEU A C 1
ATOM 2153 O O . LEU A 1 276 ? 17.424 5.385 21.553 1.00 82.38 276 LEU A O 1
ATOM 2157 N N . ASP A 1 277 ? 17.542 7.526 22.222 1.00 79.06 277 ASP A N 1
ATOM 2158 C CA . ASP A 1 277 ? 17.416 7.292 23.662 1.00 79.06 277 ASP A CA 1
ATOM 2159 C C . ASP A 1 277 ? 16.075 6.621 24.010 1.00 79.06 277 ASP A C 1
ATOM 2161 O O . ASP A 1 277 ? 16.046 5.615 24.727 1.00 79.06 277 ASP A O 1
ATOM 2165 N N . LEU A 1 278 ? 14.969 7.074 23.403 1.00 74.44 278 LEU A N 1
ATOM 2166 C CA . LEU A 1 278 ? 13.660 6.425 23.522 1.00 74.44 278 LEU A CA 1
ATOM 2167 C C . LEU A 1 278 ? 13.685 5.010 22.931 1.00 74.44 278 LEU A C 1
ATOM 2169 O O . LEU A 1 278 ? 13.005 4.112 23.440 1.00 74.44 278 LEU A O 1
ATOM 2173 N N . LEU A 1 279 ? 14.514 4.758 21.911 1.00 78.69 279 LEU A N 1
ATOM 2174 C CA . LEU A 1 279 ? 14.755 3.416 21.369 1.00 78.69 279 LEU A CA 1
ATOM 2175 C C . LEU A 1 279 ? 15.682 2.567 22.254 1.00 78.69 279 LEU A C 1
ATOM 2177 O O . LEU A 1 279 ? 15.664 1.341 22.147 1.00 78.69 279 LEU A O 1
ATOM 2181 N N . GLY A 1 280 ? 16.351 3.155 23.248 1.00 74.81 280 GLY A N 1
ATOM 2182 C CA . GLY A 1 280 ? 17.341 2.474 24.088 1.00 74.81 280 GLY A CA 1
ATOM 2183 C C . GLY A 1 280 ? 18.624 2.146 23.325 1.00 74.81 280 GLY A C 1
ATOM 2184 O O . GLY A 1 280 ? 19.284 1.161 23.645 1.00 74.81 280 GLY A O 1
ATOM 2185 N N . ILE A 1 281 ? 18.922 2.936 22.294 1.00 76.75 281 ILE A N 1
ATOM 2186 C CA . ILE A 1 281 ? 20.144 2.885 21.501 1.00 76.75 281 ILE A CA 1
ATOM 2187 C C . ILE A 1 281 ? 20.998 4.064 21.971 1.00 76.75 281 ILE A C 1
ATOM 2189 O O . ILE A 1 281 ? 20.537 5.202 21.942 1.00 76.75 281 ILE A O 1
ATOM 2193 N N . ASP A 1 282 ? 22.213 3.796 22.441 1.00 73.00 282 ASP A N 1
ATOM 2194 C CA . ASP A 1 282 ? 23.132 4.836 22.908 1.00 73.00 282 ASP A CA 1
ATOM 2195 C C . ASP A 1 282 ? 23.776 5.544 21.696 1.00 73.00 282 ASP A C 1
ATOM 2197 O O . ASP A 1 282 ? 24.489 4.874 20.940 1.00 73.00 282 ASP A O 1
ATOM 2201 N N . PRO A 1 283 ? 23.569 6.862 21.487 1.00 65.81 283 PRO A N 1
ATOM 2202 C CA . PRO A 1 283 ? 24.200 7.601 20.391 1.00 65.81 283 PRO A CA 1
ATOM 2203 C C . PRO A 1 283 ? 25.733 7.522 20.412 1.00 65.81 283 PRO A C 1
ATOM 2205 O O . PRO A 1 283 ? 26.365 7.467 19.358 1.00 65.81 283 PRO A O 1
ATOM 2208 N N . GLU A 1 284 ? 26.346 7.433 21.596 1.00 67.25 284 GLU A N 1
ATOM 2209 C CA . GLU A 1 284 ? 27.801 7.320 21.735 1.00 67.25 284 GLU A CA 1
ATOM 2210 C C . GLU A 1 284 ? 28.321 5.932 21.325 1.00 67.25 284 GLU A C 1
ATOM 2212 O O . GLU A 1 284 ? 29.490 5.797 20.970 1.00 67.25 284 GLU A O 1
ATOM 2217 N N . SER A 1 285 ? 27.455 4.911 21.298 1.00 66.94 285 SER A N 1
ATOM 2218 C CA . SER A 1 285 ? 27.793 3.566 20.803 1.00 66.94 285 SER A CA 1
ATOM 2219 C C . SER A 1 285 ? 27.767 3.438 19.274 1.00 66.94 285 SER A C 1
ATOM 2221 O O . SER A 1 285 ? 28.254 2.441 18.741 1.00 66.94 285 SER A O 1
ATOM 2223 N N . ILE A 1 286 ? 27.208 4.435 18.578 1.00 65.25 286 ILE A N 1
ATOM 2224 C CA . ILE A 1 286 ? 27.123 4.490 17.111 1.00 65.25 286 ILE A CA 1
ATOM 2225 C C . ILE A 1 286 ? 28.327 5.226 16.515 1.00 65.25 286 ILE A C 1
ATOM 2227 O O . ILE A 1 286 ? 28.802 4.834 15.452 1.00 65.25 286 ILE A O 1
ATOM 2231 N N . ARG A 1 287 ? 28.838 6.267 17.194 1.00 57.56 287 ARG A N 1
ATOM 2232 C CA . ARG A 1 287 ? 29.949 7.092 16.690 1.00 57.56 287 ARG A CA 1
ATOM 2233 C C . ARG A 1 287 ? 31.146 6.223 16.265 1.00 57.56 287 ARG A C 1
ATOM 2235 O O . ARG A 1 287 ? 31.638 5.436 17.081 1.00 57.56 287 ARG A O 1
ATOM 2242 N N . PRO A 1 288 ? 31.707 6.414 15.056 1.00 49.66 288 PRO A N 1
ATOM 2243 C CA . PRO A 1 288 ? 32.939 5.747 14.660 1.00 49.66 288 PRO A CA 1
ATOM 2244 C C . PRO A 1 288 ? 34.071 6.046 15.648 1.00 49.66 288 PRO A C 1
ATOM 2246 O O . PRO A 1 288 ? 34.323 7.203 15.999 1.00 49.66 288 PRO A O 1
ATOM 2249 N N . ALA A 1 289 ? 34.787 5.002 16.073 1.00 44.16 289 ALA A N 1
ATOM 2250 C CA . ALA A 1 289 ? 35.895 5.085 17.027 1.00 44.16 289 ALA A CA 1
ATOM 2251 C C . ALA A 1 289 ? 37.141 5.762 16.409 1.00 44.16 289 ALA A C 1
ATOM 2253 O O . ALA A 1 289 ? 38.157 5.117 16.150 1.00 44.16 289 ALA A O 1
ATOM 2254 N N . GLY A 1 290 ? 37.046 7.067 16.139 1.00 48.28 290 GLY A N 1
ATOM 2255 C CA . GLY A 1 290 ? 38.068 7.830 15.420 1.00 48.28 290 GLY A CA 1
ATOM 2256 C C . GLY A 1 290 ? 37.878 9.351 15.337 1.00 48.28 290 GLY A C 1
ATOM 2257 O O . GLY A 1 290 ? 38.816 10.020 14.912 1.00 48.28 290 GLY A O 1
ATOM 2258 N N . VAL A 1 291 ? 36.737 9.924 15.750 1.00 43.38 291 VAL A N 1
ATOM 2259 C CA . VAL A 1 291 ? 36.522 11.388 15.733 1.00 43.38 291 VAL A CA 1
ATOM 2260 C C . VAL A 1 291 ? 36.397 11.936 17.154 1.00 43.38 291 VAL A C 1
ATOM 2262 O O . VAL A 1 291 ? 35.329 11.899 17.760 1.00 43.38 291 VAL A O 1
ATOM 2265 N N . ALA A 1 292 ? 37.508 12.457 17.675 1.00 36.28 292 ALA A N 1
ATOM 2266 C CA . ALA A 1 292 ? 37.561 13.191 18.936 1.00 36.28 292 ALA A CA 1
ATOM 2267 C C . ALA A 1 292 ? 37.845 14.679 18.683 1.00 36.28 292 ALA A C 1
ATOM 2269 O O . ALA A 1 292 ? 38.757 15.013 17.922 1.00 36.28 292 ALA A O 1
ATOM 2270 N N . THR A 1 293 ? 37.097 15.546 19.369 1.00 35.50 293 THR A N 1
ATOM 2271 C CA . THR A 1 293 ? 37.338 16.993 19.513 1.00 35.50 293 THR A CA 1
ATOM 2272 C C . THR A 1 293 ? 36.969 17.416 20.926 1.00 35.50 293 THR A C 1
ATOM 2274 O O . THR A 1 293 ? 35.792 17.175 21.278 1.00 35.50 293 THR A O 1
#